Protein AF-A0A1M6JMC5-F1 (afdb_monomer)

Nearest PDB structures (foldseek):
  6qsp-assembly1_B  TM=8.529E-01  e=4.476E-09  Xenorhabdus doucetiae
  7f28-assembly1_A  TM=8.346E-01  e=5.934E-08  Acinetobacter baumannii NCGM 237
  7f28-assembly2_C  TM=8.330E-01  e=2.985E-07  Acinetobacter baumannii NCGM 237
  9f48-assembly1_A  TM=6.410E-01  e=5.765E-01  Mycobacterium tuberculosis H37Rv
  4qyr-assembly1_A-2  TM=6.686E-01  e=1.174E+00  Streptomyces platensis subsp. rosaceus

Foldseek 3Di:
DEEEQCALQVLVVVQVVCVVVVHDDDPVSVCRSDNCNVVVVVCVVVVNPDDDDYDHDHLCGVVVLVVVQVVVCVVDPQDKGKYKYWYDFHDCVVPDDFLTDNTDMDIDIHGDPPDQWDKDKDKFFLPDDDDDDDDPDDDDDDDDDDDDDDDDDDDDDDDDDDDPPPPDPDPDADEHRGPVVQAVCCVVPQDWHWYDDPRMIMIIGIGGDDD

Sequence (211 aa):
MFASRHGELRRTTDILRAISAGEPVSPTAFSLSVLNAMTGVFGIARGDRSAASAISAGAETLGYALLEAYAQYATEPGAPVLLVYADEPADTAYGTIEDEVQGGAIAILLDDEAATGRLTCTRSAAGEAQAAPPIEAIEANEAGETNKAGATNKAGATNQAGETNKASPTPRAERFATQSQALLHCLETGATTAWQGAGVIWHWSWHDRAA

Radius of gyration: 27.01 Å; Cα contacts (8 Å, |Δi|>4): 272; chains: 1; bounding box: 55×29×97 Å

Solvent-accessible surface area (backbone atoms only — not comparable to full-atom values): 13159 Å² total; per-residue (Å²): 61,37,25,20,52,60,53,33,46,65,55,44,51,54,47,53,51,29,57,75,71,74,43,86,72,55,68,69,57,59,64,50,34,44,67,51,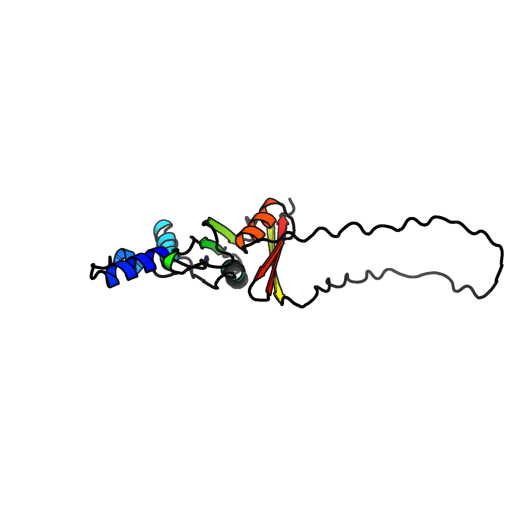32,62,55,54,54,50,23,63,77,69,74,49,81,72,87,72,55,57,46,62,55,51,81,49,16,67,64,53,44,52,51,50,40,48,51,55,31,72,74,38,81,94,50,67,34,50,38,38,38,42,45,62,60,77,60,70,90,77,52,90,65,83,58,64,56,90,50,55,74,51,76,48,73,48,48,84,86,81,47,71,45,47,81,46,76,49,80,45,59,67,81,66,79,83,75,73,80,80,78,79,80,81,88,75,83,89,86,84,84,91,78,82,82,88,83,91,79,91,78,92,79,90,78,83,85,81,77,79,80,73,73,73,77,75,78,76,78,73,82,40,75,33,54,67,56,24,49,50,49,11,70,76,68,52,43,74,32,42,30,70,57,98,63,28,33,42,36,36,39,47,40,74,52,83,130

Organism: NCBI:txid169427

Structure (mmCIF, N/CA/C/O backbone):
data_AF-A0A1M6JMC5-F1
#
_entry.id   AF-A0A1M6JMC5-F1
#
loop_
_atom_site.group_PDB
_atom_site.id
_atom_site.type_symbol
_atom_site.label_atom_id
_atom_site.label_alt_id
_atom_site.label_comp_id
_atom_site.label_asym_id
_atom_site.label_entity_id
_atom_site.label_seq_id
_atom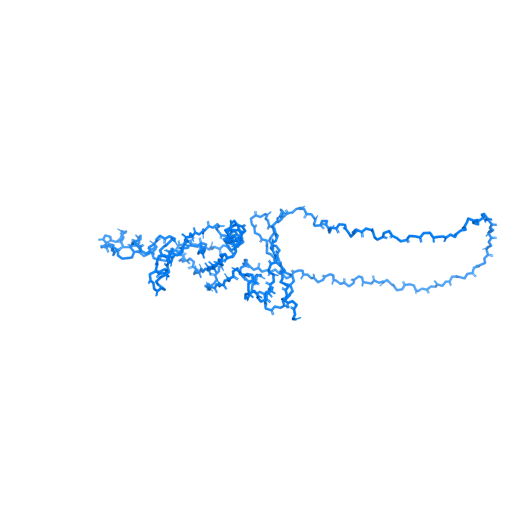_site.pdbx_PDB_ins_code
_atom_site.Cartn_x
_atom_site.Cartn_y
_atom_site.Cartn_z
_atom_site.occupancy
_atom_site.B_iso_or_equiv
_atom_site.auth_seq_id
_atom_site.auth_comp_id
_atom_site.auth_asym_id
_atom_site.auth_atom_id
_atom_site.pdbx_PDB_model_num
ATOM 1 N N . MET A 1 1 ? 9.461 -0.347 4.599 1.00 95.31 1 MET A N 1
ATOM 2 C CA . MET A 1 1 ? 8.350 0.419 3.996 1.00 95.31 1 MET A CA 1
ATOM 3 C C . MET A 1 1 ? 7.043 -0.343 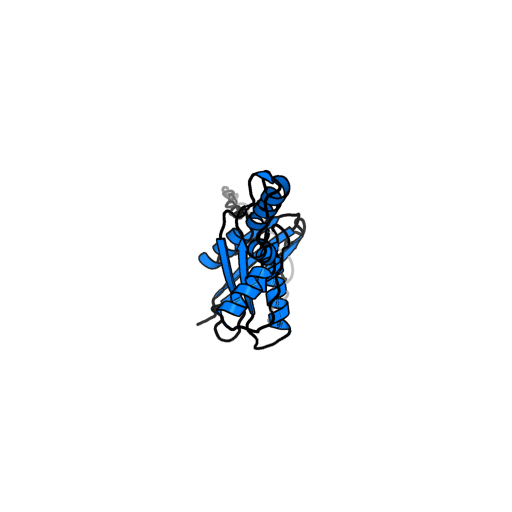4.079 1.00 95.31 1 MET A C 1
ATOM 5 O O . MET A 1 1 ? 6.978 -1.462 3.593 1.00 95.31 1 MET A O 1
ATOM 9 N N . PHE A 1 2 ? 6.004 0.250 4.663 1.00 97.69 2 PHE A N 1
ATOM 10 C CA . PHE A 1 2 ? 4.638 -0.280 4.590 1.00 97.69 2 PHE A CA 1
ATOM 11 C C . PHE A 1 2 ? 3.747 0.662 3.790 1.00 97.69 2 PHE A C 1
ATOM 13 O O . PHE A 1 2 ? 3.963 1.872 3.774 1.00 97.69 2 PHE A O 1
ATOM 20 N N . ALA A 1 3 ? 2.744 0.120 3.121 1.00 98.00 3 ALA A N 1
ATOM 21 C CA . ALA A 1 3 ? 1.840 0.909 2.313 1.00 98.00 3 ALA A CA 1
ATOM 22 C C . ALA A 1 3 ? 0.446 0.296 2.300 1.00 98.00 3 ALA A C 1
ATOM 24 O O . ALA A 1 3 ? 0.293 -0.921 2.226 1.00 98.00 3 ALA A O 1
ATOM 25 N N . SER A 1 4 ? -0.564 1.149 2.380 1.00 96.81 4 SER A N 1
ATOM 26 C CA . SER A 1 4 ? -1.965 0.744 2.340 1.00 96.81 4 SER A CA 1
ATOM 27 C C . SER A 1 4 ? -2.805 1.943 1.927 1.00 96.81 4 SER A C 1
ATOM 29 O O . SER A 1 4 ? -2.611 3.038 2.457 1.00 96.81 4 SER A O 1
ATOM 31 N N . ARG A 1 5 ? -3.712 1.765 0.965 1.00 94.50 5 ARG A N 1
ATOM 32 C CA . ARG A 1 5 ? -4.662 2.798 0.542 1.00 94.50 5 ARG A CA 1
ATOM 33 C C . ARG A 1 5 ? -5.534 3.195 1.720 1.00 94.50 5 ARG A C 1
ATOM 35 O O . ARG A 1 5 ? -5.652 4.385 2.004 1.00 94.50 5 ARG A O 1
ATOM 42 N N . HIS A 1 6 ? -6.102 2.212 2.410 1.00 94.38 6 HIS A N 1
ATOM 43 C CA . HIS A 1 6 ? -7.093 2.448 3.460 1.00 94.38 6 HIS A CA 1
ATOM 44 C C . HIS A 1 6 ? -6.515 2.349 4.875 1.00 94.38 6 HIS A C 1
ATOM 46 O O . HIS A 1 6 ? -7.124 2.834 5.828 1.00 94.38 6 HIS A O 1
ATOM 52 N N . GLY A 1 7 ? -5.326 1.769 5.036 1.00 93.25 7 GLY A N 1
ATOM 53 C CA . GLY A 1 7 ? -4.735 1.500 6.342 1.00 93.25 7 GLY A CA 1
ATOM 54 C C . GLY A 1 7 ?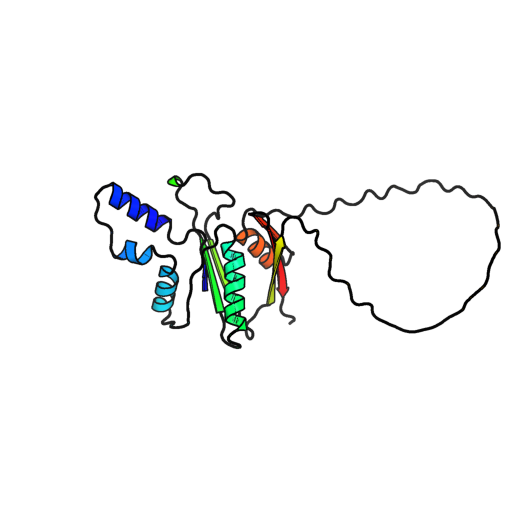 -5.640 0.602 7.184 1.00 93.25 7 GLY A C 1
ATOM 55 O O . GLY A 1 7 ? -6.256 -0.340 6.696 1.00 93.25 7 GLY A O 1
ATOM 56 N N . GLU A 1 8 ? -5.781 0.934 8.464 1.00 93.56 8 GLU A N 1
ATOM 57 C CA . GLU A 1 8 ? -6.628 0.199 9.412 1.00 93.56 8 GLU A CA 1
ATOM 58 C C . GLU A 1 8 ? -8.070 0.743 9.411 1.00 93.56 8 GLU A C 1
ATOM 60 O O . GLU A 1 8 ? -8.667 1.010 10.462 1.00 93.56 8 GLU A O 1
ATOM 65 N N . LEU A 1 9 ? -8.642 0.944 8.216 1.00 93.62 9 LEU A N 1
ATOM 66 C CA . LEU A 1 9 ? -9.965 1.553 8.044 1.00 93.62 9 LEU A CA 1
ATOM 67 C C . LEU A 1 9 ? -11.058 0.739 8.732 1.00 93.62 9 LEU A C 1
ATOM 69 O O . LEU A 1 9 ? -11.897 1.311 9.426 1.00 93.62 9 LEU A O 1
ATOM 73 N N . ARG A 1 10 ? -11.023 -0.593 8.617 1.00 91.62 10 ARG A N 1
ATOM 74 C CA . ARG A 1 10 ? -11.991 -1.479 9.281 1.00 91.62 10 ARG A CA 1
ATOM 75 C C . ARG A 1 10 ? -11.990 -1.268 10.795 1.00 91.62 10 ARG A C 1
ATOM 77 O O . ARG A 1 10 ? -13.029 -1.007 11.393 1.00 91.62 10 ARG A O 1
ATOM 84 N N . ARG A 1 11 ? -10.803 -1.265 11.404 1.00 94.00 11 ARG A N 1
ATOM 85 C CA . ARG A 1 11 ? -10.631 -1.024 12.841 1.00 94.00 11 ARG A CA 1
ATOM 86 C C . ARG A 1 11 ? -11.082 0.377 13.248 1.00 94.00 11 ARG A C 1
ATOM 88 O O . ARG A 1 11 ? -11.739 0.535 14.271 1.00 94.00 11 ARG A O 1
ATOM 95 N N . THR A 1 12 ? -10.760 1.384 12.441 1.00 94.81 12 THR A N 1
ATOM 96 C CA . THR A 1 12 ? -11.207 2.767 12.661 1.00 94.81 12 THR A CA 1
ATOM 97 C C . THR A 1 12 ? -12.733 2.870 12.600 1.00 94.81 12 THR A C 1
ATOM 99 O O . THR A 1 12 ? -13.340 3.532 13.437 1.00 94.81 12 THR A O 1
ATOM 102 N N . THR A 1 13 ? -13.368 2.153 11.672 1.00 94.88 13 THR A N 1
ATOM 103 C CA . THR A 1 13 ? -14.831 2.081 11.538 1.00 94.88 13 THR A CA 1
ATOM 104 C C . THR A 1 13 ? -15.470 1.477 12.784 1.00 94.88 13 THR A C 1
ATOM 106 O O . THR A 1 13 ? -16.425 2.040 13.319 1.00 94.88 13 THR A O 1
ATOM 109 N N . ASP A 1 14 ? -14.918 0.374 13.291 1.00 94.44 14 ASP A N 1
ATOM 110 C CA . ASP A 1 14 ? -15.406 -0.279 14.509 1.00 94.44 14 ASP A CA 1
ATOM 111 C C . ASP A 1 14 ? -15.274 0.638 15.736 1.00 94.44 14 ASP A C 1
ATOM 113 O O . ASP A 1 14 ? -16.193 0.728 16.550 1.00 94.44 14 ASP A O 1
ATOM 117 N N . ILE A 1 15 ? -14.173 1.394 15.836 1.00 96.44 15 ILE A N 1
ATOM 118 C CA . ILE A 1 15 ? -13.982 2.407 16.886 1.00 96.44 15 ILE A CA 1
ATOM 119 C C . ILE A 1 15 ? -15.055 3.498 16.795 1.00 96.44 15 ILE A C 1
ATOM 121 O O . ILE A 1 15 ? -15.655 3.854 17.809 1.00 96.44 15 ILE A O 1
ATOM 125 N N . LEU A 1 16 ? -15.325 4.022 15.596 1.00 95.94 16 LEU A N 1
ATOM 126 C CA . LEU A 1 16 ? -16.351 5.050 15.393 1.00 95.94 16 LEU A CA 1
ATOM 127 C C . LEU A 1 16 ? -17.754 4.534 15.743 1.00 95.94 16 LEU A C 1
ATOM 129 O O . LEU A 1 16 ? -18.539 5.267 16.348 1.00 95.94 16 LEU A O 1
ATOM 133 N N . ARG A 1 17 ? -18.059 3.268 15.426 1.00 95.38 17 ARG A N 1
ATOM 134 C CA . ARG A 1 17 ? -19.319 2.616 15.820 1.00 95.38 17 ARG A CA 1
ATOM 135 C C . ARG A 1 17 ? -19.449 2.511 17.339 1.00 95.38 17 ARG A C 1
ATOM 137 O O . ARG A 1 17 ? -20.486 2.910 17.865 1.00 95.38 17 ARG A O 1
ATOM 144 N N . ALA A 1 18 ? -18.402 2.065 18.035 1.00 96.38 18 ALA A N 1
ATOM 145 C CA . ALA A 1 18 ? -18.395 1.984 19.496 1.00 96.38 18 ALA A CA 1
ATOM 146 C C . ALA A 1 18 ? -18.634 3.362 20.141 1.00 96.38 18 ALA A C 1
ATOM 148 O O . ALA A 1 18 ? -19.505 3.506 20.997 1.00 96.38 18 ALA A O 1
ATOM 149 N N . ILE A 1 19 ? -17.943 4.406 19.660 1.00 97.31 19 ILE A N 1
ATOM 150 C CA . ILE A 1 19 ? -18.143 5.786 20.137 1.00 97.31 19 ILE A CA 1
ATOM 151 C C . ILE A 1 19 ? -19.595 6.230 19.924 1.00 97.31 19 ILE A C 1
ATOM 153 O O . ILE A 1 19 ? -20.214 6.768 20.841 1.00 97.31 19 ILE A O 1
ATOM 157 N N . SER A 1 20 ? -20.157 5.985 18.737 1.00 97.50 20 SER A N 1
ATOM 158 C CA . SER A 1 20 ? -21.544 6.350 18.428 1.00 97.50 20 SER A CA 1
ATOM 159 C C . SER A 1 20 ? -22.568 5.606 19.291 1.00 97.50 20 SER A C 1
ATOM 161 O O . SER A 1 20 ? -23.650 6.141 19.527 1.00 97.50 20 SER A O 1
ATOM 163 N N . ALA A 1 21 ? -22.254 4.390 19.741 1.00 97.56 21 ALA A N 1
ATOM 164 C CA . ALA A 1 21 ? -23.102 3.586 20.618 1.00 97.56 21 ALA A CA 1
ATOM 165 C C . ALA A 1 21 ? -22.911 3.904 22.116 1.00 97.56 21 ALA A C 1
ATOM 167 O O . ALA A 1 21 ? -23.630 3.361 22.953 1.00 97.56 21 ALA A O 1
ATOM 168 N N . GLY A 1 22 ? -21.965 4.783 22.473 1.00 97.50 22 GLY A N 1
ATOM 169 C CA . GLY A 1 22 ? -21.597 5.045 23.868 1.00 97.50 22 GLY A CA 1
ATOM 170 C C . GLY A 1 22 ? -20.840 3.886 24.526 1.00 97.50 22 GLY A C 1
ATOM 171 O O . GLY A 1 22 ? -20.813 3.781 25.752 1.00 97.50 22 GLY A O 1
ATOM 172 N N . GLU A 1 23 ? -20.239 3.007 23.725 1.00 98.06 23 GLU A N 1
ATOM 173 C CA . GLU A 1 23 ? -19.467 1.856 24.180 1.00 98.06 23 GLU A CA 1
ATOM 174 C C . GLU A 1 23 ? -18.000 2.236 24.447 1.00 98.06 23 GLU A C 1
ATOM 176 O O . GLU A 1 23 ? -17.444 3.131 23.800 1.00 98.06 23 GLU A O 1
ATOM 181 N N . PRO A 1 24 ? -17.326 1.559 25.396 1.00 96.38 24 PRO A N 1
ATOM 182 C CA . PRO A 1 24 ? -15.914 1.798 25.648 1.00 96.38 24 PRO A CA 1
ATOM 183 C C . PRO A 1 24 ? -15.057 1.383 24.445 1.00 96.38 24 PRO A C 1
ATOM 185 O O . PRO A 1 24 ? -15.137 0.258 23.954 1.00 96.38 24 PRO A O 1
ATOM 188 N N . VAL A 1 25 ? -14.162 2.274 24.017 1.00 96.50 25 VAL A N 1
ATOM 189 C CA . VAL A 1 25 ? -13.167 1.975 22.981 1.00 96.50 25 VAL A CA 1
ATOM 190 C C . VAL A 1 25 ? -12.003 1.198 23.590 1.00 96.50 25 VAL A C 1
ATOM 192 O O . VAL A 1 25 ? -11.409 1.622 24.582 1.00 96.50 25 VAL A O 1
ATOM 195 N N . SER A 1 26 ? -11.635 0.074 22.973 1.00 95.31 26 SER A N 1
ATOM 196 C CA . SER A 1 26 ? -10.451 -0.692 23.375 1.00 95.31 26 SER A CA 1
ATOM 197 C C . SER A 1 26 ? -9.167 0.120 23.136 1.00 95.31 26 SER A C 1
ATOM 199 O O . SER A 1 26 ? -8.906 0.499 21.989 1.00 95.31 26 SER A O 1
ATOM 201 N N . PRO A 1 27 ? -8.311 0.328 24.159 1.00 95.31 27 PRO A N 1
ATOM 202 C CA . PRO A 1 27 ? -7.020 0.992 23.983 1.00 95.31 27 PRO A CA 1
ATOM 203 C C . PRO A 1 27 ? -6.140 0.297 22.942 1.00 95.31 27 PRO A C 1
ATOM 205 O O . PRO A 1 27 ? -5.510 0.959 22.127 1.00 95.31 27 PRO A O 1
ATOM 208 N N . THR A 1 28 ? -6.148 -1.040 22.910 1.00 94.25 28 THR A N 1
ATOM 209 C CA . THR A 1 28 ? -5.407 -1.820 21.910 1.00 94.25 28 THR A CA 1
ATOM 210 C C . THR A 1 28 ? -5.948 -1.591 20.504 1.00 94.25 28 THR A C 1
ATOM 212 O O . THR A 1 28 ? -5.163 -1.430 19.575 1.00 94.25 28 THR A O 1
ATOM 215 N N . ALA A 1 29 ? -7.274 -1.551 20.330 1.00 93.31 29 ALA A N 1
ATOM 216 C CA . ALA A 1 29 ? -7.858 -1.265 19.022 1.00 93.31 29 ALA A CA 1
ATOM 217 C C . ALA A 1 29 ? -7.485 0.147 18.554 1.00 93.31 29 ALA A C 1
ATOM 219 O O . ALA A 1 29 ? -7.081 0.320 17.411 1.00 93.31 29 ALA A O 1
ATOM 220 N N . PHE A 1 30 ? -7.542 1.134 19.444 1.00 95.00 30 PHE A N 1
ATOM 221 C CA . PHE A 1 30 ? -7.136 2.498 19.125 1.00 95.00 30 PHE A CA 1
ATOM 222 C C . PHE A 1 30 ? -5.643 2.602 18.771 1.00 95.00 30 PHE A C 1
ATOM 224 O O . PHE A 1 30 ? -5.286 3.189 17.757 1.00 95.00 30 PHE A O 1
ATOM 231 N N . SER A 1 31 ? -4.750 1.977 19.545 1.00 94.81 31 SER A N 1
ATOM 232 C CA . SER A 1 31 ? -3.312 1.978 19.234 1.00 94.81 31 SER A CA 1
ATOM 233 C C . SER A 1 31 ? -2.978 1.284 17.912 1.00 94.81 31 SER A C 1
ATOM 235 O O . SER A 1 31 ? -1.983 1.630 17.283 1.00 94.81 31 SER A O 1
ATOM 237 N N . LEU A 1 32 ? -3.796 0.320 17.485 1.00 94.88 32 LEU A N 1
ATOM 238 C CA . LEU A 1 32 ? -3.629 -0.385 16.216 1.00 94.88 32 LEU A CA 1
ATOM 239 C C . LEU A 1 32 ? -4.383 0.266 15.049 1.00 94.88 32 LEU A C 1
ATOM 241 O O . LEU A 1 32 ? -4.352 -0.297 13.968 1.00 94.88 32 LEU A O 1
ATOM 245 N N . SER A 1 33 ? -5.077 1.398 15.222 1.00 95.06 33 SER A N 1
ATOM 246 C CA . SER A 1 33 ? -5.853 2.020 14.133 1.00 95.06 33 SER A CA 1
ATOM 247 C C . SER A 1 33 ? -5.065 3.039 13.307 1.00 95.06 33 SER A C 1
ATOM 249 O O . SER A 1 33 ? -5.587 3.599 12.346 1.00 95.06 33 SER A O 1
ATOM 251 N N . VAL A 1 34 ? -3.819 3.324 13.685 1.00 93.94 34 VAL A N 1
ATOM 252 C CA . VAL A 1 34 ? -2.932 4.230 12.947 1.00 93.94 34 VAL A CA 1
ATOM 253 C C . VAL A 1 34 ? -2.243 3.496 11.796 1.00 93.94 34 VAL A C 1
ATOM 255 O O . VAL A 1 34 ? -1.874 2.332 11.925 1.00 93.94 34 VAL A O 1
ATOM 258 N N . LEU A 1 35 ? -2.008 4.186 10.677 1.00 92.75 35 LEU A N 1
ATOM 259 C CA . LEU A 1 35 ? -1.417 3.597 9.464 1.00 92.75 35 LEU A CA 1
ATOM 260 C C . LEU A 1 35 ? -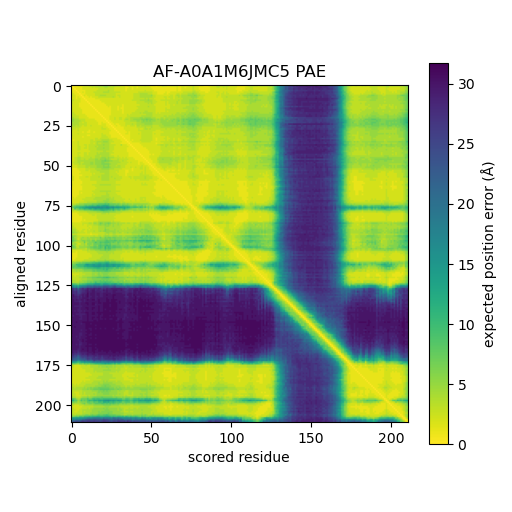0.059 2.914 9.715 1.00 92.75 35 LEU A C 1
ATOM 262 O O . LEU A 1 35 ? 0.269 1.910 9.090 1.00 92.75 35 LEU A O 1
ATOM 266 N N . ASN A 1 36 ? 0.737 3.442 10.645 1.00 93.31 36 ASN A N 1
ATOM 267 C CA . ASN A 1 36 ? 2.047 2.895 10.987 1.00 93.31 36 ASN A CA 1
ATOM 268 C C . ASN A 1 36 ? 2.001 1.771 12.038 1.00 93.31 36 ASN A C 1
ATOM 270 O O . ASN A 1 36 ? 3.055 1.264 12.413 1.00 93.31 36 ASN A O 1
ATOM 274 N N . ALA A 1 37 ? 0.826 1.351 12.517 1.00 93.31 37 ALA A N 1
ATOM 275 C CA . ALA A 1 37 ? 0.728 0.294 13.523 1.00 93.31 37 ALA A CA 1
ATOM 276 C C . ALA A 1 37 ? 1.398 -1.004 13.046 1.00 93.31 37 ALA A C 1
ATOM 278 O O . ALA A 1 37 ? 2.175 -1.613 13.784 1.00 93.31 37 ALA A O 1
ATOM 279 N N . MET A 1 38 ? 1.170 -1.384 11.785 1.00 91.56 38 MET A N 1
ATOM 280 C CA . MET A 1 38 ? 1.724 -2.613 11.215 1.00 91.56 38 MET A CA 1
ATOM 281 C C . MET A 1 38 ? 3.246 -2.586 11.073 1.00 91.56 38 MET A C 1
ATOM 283 O O . MET A 1 38 ? 3.873 -3.637 11.203 1.00 91.56 38 MET A O 1
ATOM 287 N N . THR A 1 39 ? 3.862 -1.410 10.908 1.00 93.50 39 THR A N 1
ATOM 288 C CA . THR A 1 39 ? 5.330 -1.308 10.892 1.00 93.50 39 THR A CA 1
ATOM 289 C C . THR A 1 39 ? 5.908 -1.645 12.263 1.00 93.50 39 THR A C 1
ATOM 291 O O . THR A 1 39 ? 6.858 -2.421 12.367 1.00 93.50 39 THR A O 1
ATOM 294 N N . GLY A 1 40 ? 5.281 -1.132 13.326 1.00 93.31 40 GLY A N 1
ATOM 295 C CA . GLY A 1 40 ? 5.665 -1.408 14.707 1.00 93.31 40 GLY A CA 1
ATOM 296 C C . GLY A 1 40 ? 5.432 -2.866 15.099 1.00 93.31 40 GLY A C 1
ATOM 297 O O . GLY A 1 40 ? 6.325 -3.496 15.663 1.00 93.31 40 GLY A O 1
ATOM 298 N N . VAL A 1 41 ? 4.263 -3.424 14.765 1.00 93.75 41 VAL A N 1
ATOM 299 C CA . VAL A 1 41 ? 3.934 -4.835 15.040 1.00 93.75 41 VAL A CA 1
ATOM 300 C C . VAL A 1 41 ? 4.916 -5.769 14.333 1.00 93.75 41 VAL A C 1
ATOM 302 O O . VAL A 1 41 ? 5.447 -6.680 14.968 1.00 93.75 41 VAL A O 1
ATOM 305 N N . PHE A 1 42 ? 5.203 -5.522 13.052 1.00 94.62 42 PHE A N 1
ATOM 306 C CA . PHE A 1 42 ? 6.173 -6.308 12.294 1.00 94.62 42 PHE A CA 1
ATOM 307 C C . PHE A 1 42 ? 7.577 -6.224 12.905 1.00 94.62 42 PHE A C 1
ATOM 309 O O . PHE A 1 42 ? 8.206 -7.258 13.138 1.00 94.62 42 PHE A O 1
ATOM 316 N N . GLY A 1 43 ? 8.038 -5.011 13.232 1.00 95.50 43 GLY A N 1
ATOM 317 C CA . GLY A 1 43 ? 9.340 -4.791 13.860 1.00 95.50 43 GLY A CA 1
ATOM 318 C C . GLY A 1 43 ? 9.480 -5.528 15.193 1.00 95.50 43 GLY A C 1
ATOM 319 O O . GLY A 1 43 ? 10.444 -6.261 15.402 1.00 95.50 43 GLY A O 1
ATOM 320 N N . ILE A 1 44 ? 8.476 -5.434 16.072 1.00 96.56 44 ILE A N 1
ATOM 321 C CA . ILE A 1 44 ? 8.462 -6.156 17.355 1.00 96.56 44 ILE A CA 1
ATOM 322 C C . ILE A 1 44 ? 8.505 -7.671 17.132 1.00 96.56 44 ILE A C 1
ATOM 324 O O . ILE A 1 44 ? 9.317 -8.353 17.755 1.00 96.56 44 ILE A O 1
ATOM 328 N N . ALA A 1 45 ? 7.664 -8.197 16.237 1.00 97.12 45 ALA A N 1
ATOM 329 C CA . ALA A 1 45 ? 7.575 -9.633 15.978 1.00 97.12 45 ALA A CA 1
ATOM 330 C C . ALA A 1 45 ? 8.879 -10.219 15.410 1.00 97.12 45 ALA A C 1
ATOM 332 O O . ALA A 1 45 ? 9.215 -11.369 15.691 1.00 97.12 45 ALA A O 1
ATOM 333 N N . ARG A 1 46 ? 9.622 -9.436 14.619 1.00 96.00 46 ARG A N 1
ATOM 334 C CA . ARG A 1 46 ? 10.900 -9.842 14.016 1.00 96.00 46 ARG A CA 1
ATOM 335 C C . ARG A 1 46 ? 12.125 -9.482 14.857 1.00 96.00 46 ARG A C 1
ATOM 337 O O . ARG A 1 46 ? 13.219 -9.921 14.516 1.00 96.00 46 ARG A O 1
ATOM 344 N N . GLY A 1 47 ? 11.961 -8.706 15.929 1.00 96.56 47 GLY A N 1
ATOM 345 C CA . GLY A 1 47 ? 13.086 -8.077 16.625 1.00 96.56 47 GLY A CA 1
ATOM 346 C C . GLY A 1 47 ? 13.844 -7.075 15.745 1.00 96.56 47 GLY A C 1
ATOM 347 O O . GLY A 1 47 ? 15.015 -6.804 15.996 1.00 96.56 47 GLY A O 1
ATOM 348 N N . ASP A 1 48 ? 13.187 -6.551 14.711 1.00 94.81 48 ASP A N 1
ATOM 349 C CA . ASP A 1 48 ? 13.760 -5.655 13.715 1.00 94.81 48 ASP A CA 1
ATOM 350 C C . ASP A 1 48 ? 13.636 -4.196 14.178 1.00 94.81 48 ASP A C 1
ATOM 352 O O . ASP A 1 48 ? 12.577 -3.736 14.617 1.00 94.81 48 ASP A O 1
ATOM 356 N N . ARG A 1 49 ? 14.760 -3.481 14.122 1.00 94.31 49 ARG A N 1
ATOM 357 C CA . ARG A 1 49 ? 14.905 -2.082 14.546 1.00 94.31 49 ARG A CA 1
ATOM 358 C C . ARG A 1 49 ? 15.257 -1.147 13.390 1.00 94.31 49 ARG A C 1
ATOM 360 O O . ARG A 1 49 ? 15.560 0.017 13.645 1.00 94.31 49 ARG A O 1
ATOM 367 N N . SER A 1 50 ? 15.234 -1.648 12.159 1.00 92.81 50 SER A N 1
ATOM 368 C CA . SER A 1 50 ? 15.494 -0.861 10.957 1.00 92.81 50 SER A CA 1
ATOM 369 C C . SER A 1 50 ? 14.498 0.290 10.830 1.00 92.81 50 SER A C 1
ATOM 371 O O . SER A 1 50 ? 13.383 0.240 11.363 1.00 92.81 50 SER A O 1
ATOM 373 N N . ALA A 1 51 ? 14.902 1.345 10.123 1.00 92.44 51 ALA A N 1
ATOM 374 C CA . ALA A 1 51 ? 14.017 2.463 9.843 1.00 92.44 51 ALA A CA 1
ATOM 375 C C . ALA A 1 51 ? 12.755 1.972 9.115 1.00 92.44 51 ALA A C 1
ATOM 377 O O . ALA A 1 51 ? 12.816 1.180 8.175 1.00 92.44 51 ALA A O 1
ATOM 378 N N . ALA A 1 52 ? 11.593 2.441 9.565 1.00 94.12 52 ALA A N 1
ATOM 379 C CA . ALA A 1 52 ? 10.317 2.061 8.986 1.00 94.12 52 ALA A CA 1
ATOM 380 C C . ALA A 1 52 ? 9.397 3.274 8.870 1.00 94.12 52 ALA A C 1
ATOM 382 O O . ALA A 1 52 ? 9.196 4.014 9.832 1.00 94.12 52 ALA A O 1
ATOM 383 N N . SER A 1 53 ? 8.782 3.435 7.703 1.00 95.00 53 SER A N 1
ATOM 384 C CA . SER A 1 53 ? 7.700 4.388 7.472 1.00 95.00 53 SER A CA 1
ATOM 385 C C . SER A 1 53 ? 6.516 3.701 6.789 1.00 95.00 53 SER A C 1
ATOM 387 O O . SER A 1 53 ? 6.615 2.554 6.329 1.00 95.00 53 SER A O 1
ATOM 389 N N . ALA A 1 54 ? 5.373 4.389 6.799 1.00 96.94 54 ALA A N 1
ATOM 390 C CA . ALA A 1 54 ? 4.128 3.933 6.205 1.00 96.94 54 ALA A CA 1
ATOM 391 C C . ALA A 1 54 ? 3.524 5.024 5.310 1.00 96.94 54 ALA A C 1
ATOM 393 O O . ALA A 1 54 ? 3.524 6.191 5.705 1.00 96.94 54 ALA A O 1
ATOM 394 N N . ILE A 1 55 ? 3.009 4.654 4.134 1.00 97.56 55 ILE A N 1
ATOM 395 C CA . ILE A 1 55 ? 2.427 5.587 3.154 1.00 97.56 55 ILE A CA 1
ATOM 396 C C . ILE A 1 55 ? 1.012 5.163 2.745 1.00 97.56 55 ILE A C 1
AT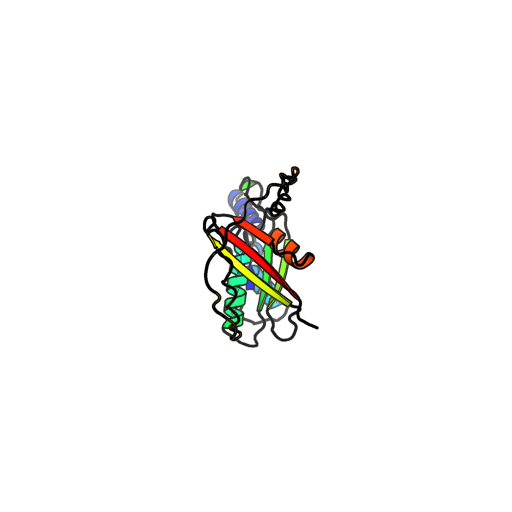OM 398 O O . ILE A 1 55 ? 0.715 3.981 2.586 1.00 97.56 55 ILE A O 1
ATOM 402 N N . SER A 1 56 ? 0.160 6.165 2.531 1.00 96.81 56 SER A N 1
ATOM 403 C CA . SER A 1 56 ? -1.107 6.059 1.809 1.00 96.81 56 SER A CA 1
ATOM 404 C C . SER A 1 56 ? -1.192 7.212 0.808 1.00 96.81 56 SER A C 1
ATOM 406 O O . SER A 1 56 ? -0.890 8.356 1.152 1.00 96.81 56 SER A O 1
ATOM 408 N N . ALA A 1 57 ? -1.574 6.911 -0.431 1.00 95.88 57 ALA A N 1
ATOM 409 C CA . ALA A 1 57 ? -1.750 7.870 -1.523 1.00 95.88 57 ALA A CA 1
ATOM 410 C C . ALA A 1 57 ? -2.960 7.498 -2.407 1.00 95.88 57 ALA A C 1
ATOM 412 O O . ALA A 1 57 ? -2.926 7.611 -3.632 1.00 95.88 57 ALA A O 1
ATOM 413 N N . GLY A 1 58 ? -4.038 6.994 -1.797 1.00 94.06 58 GLY A N 1
ATOM 414 C CA . GLY A 1 58 ? -5.236 6.579 -2.531 1.00 94.06 58 GLY A CA 1
ATOM 415 C C . GLY A 1 58 ? -4.974 5.386 -3.460 1.00 94.06 58 GLY A C 1
ATOM 416 O O . GLY A 1 58 ? -4.220 4.475 -3.117 1.00 94.06 58 GLY A O 1
ATOM 417 N N . ALA A 1 59 ? -5.581 5.380 -4.649 1.00 93.56 59 ALA A N 1
ATOM 418 C CA . ALA A 1 59 ? -5.377 4.313 -5.636 1.00 93.56 59 ALA A CA 1
ATOM 419 C C . ALA A 1 59 ? -3.924 4.227 -6.157 1.00 93.56 59 ALA A C 1
ATOM 421 O O . ALA A 1 59 ? -3.511 3.187 -6.664 1.00 93.56 59 ALA A O 1
ATOM 422 N N . GLU A 1 60 ? -3.128 5.290 -5.984 1.00 95.19 60 GLU A N 1
ATOM 423 C CA . GLU A 1 60 ? -1.721 5.353 -6.403 1.00 95.19 60 GLU A CA 1
ATOM 424 C C . GLU A 1 60 ? -0.731 4.897 -5.318 1.00 95.19 60 GLU A C 1
ATOM 426 O O . GLU A 1 60 ? 0.484 5.005 -5.496 1.00 95.19 60 GLU A O 1
ATOM 431 N N . THR A 1 61 ? -1.232 4.396 -4.182 1.00 96.56 61 THR A N 1
ATOM 432 C CA . THR A 1 61 ? -0.411 4.033 -3.016 1.00 96.56 61 THR A CA 1
ATOM 433 C C . THR A 1 61 ? 0.748 3.105 -3.370 1.00 96.56 61 THR A C 1
ATOM 435 O O . THR A 1 61 ? 1.863 3.336 -2.913 1.00 96.56 61 THR A O 1
ATOM 438 N N . LEU A 1 62 ? 0.516 2.083 -4.197 1.00 96.31 62 LEU A N 1
ATOM 439 C CA . LEU A 1 62 ? 1.550 1.114 -4.562 1.00 96.31 62 LEU A CA 1
ATOM 440 C C . LEU A 1 62 ? 2.702 1.762 -5.349 1.00 96.31 62 LEU A C 1
ATOM 442 O O . LEU A 1 62 ? 3.866 1.562 -5.007 1.00 96.31 62 LEU A O 1
ATOM 446 N N . GLY A 1 63 ? 2.392 2.569 -6.364 1.00 96.44 63 GLY A N 1
ATOM 447 C CA . GLY A 1 63 ? 3.379 3.277 -7.180 1.00 96.44 63 GLY A CA 1
ATOM 448 C C . GLY A 1 63 ? 4.206 4.270 -6.366 1.00 96.44 63 GLY A C 1
ATOM 449 O O . GLY A 1 63 ? 5.433 4.279 -6.464 1.00 96.44 63 GLY A O 1
ATOM 450 N N . TYR A 1 64 ? 3.561 5.055 -5.498 1.00 97.56 64 TYR A N 1
ATOM 451 C CA . TYR A 1 64 ? 4.277 5.974 -4.606 1.00 97.56 64 TYR A CA 1
ATOM 452 C C . TYR A 1 64 ? 5.087 5.252 -3.525 1.00 97.56 64 TYR A C 1
ATOM 454 O O . TYR A 1 64 ? 6.166 5.717 -3.165 1.00 97.56 64 TYR A O 1
ATOM 462 N N . ALA A 1 65 ? 4.627 4.099 -3.041 1.00 97.81 65 ALA A N 1
ATOM 463 C CA . ALA A 1 65 ? 5.387 3.300 -2.088 1.00 97.81 65 ALA A CA 1
ATOM 464 C C . ALA A 1 65 ? 6.627 2.649 -2.720 1.00 97.81 65 ALA A C 1
ATOM 466 O O . ALA A 1 65 ? 7.665 2.573 -2.067 1.00 97.81 65 ALA A O 1
ATOM 467 N N . LEU A 1 66 ? 6.547 2.230 -3.989 1.00 97.25 66 LEU A N 1
ATOM 468 C CA . LEU A 1 66 ? 7.708 1.792 -4.771 1.00 97.25 66 LEU A CA 1
ATOM 469 C C . LEU A 1 66 ? 8.712 2.930 -4.973 1.00 97.25 66 LEU A C 1
ATOM 471 O O . LEU A 1 66 ? 9.910 2.716 -4.809 1.00 97.25 66 LEU A O 1
ATOM 475 N N . LEU A 1 67 ? 8.228 4.136 -5.287 1.00 96.75 67 LEU A N 1
ATOM 476 C CA . LEU A 1 67 ? 9.080 5.317 -5.429 1.00 96.75 67 LEU A CA 1
ATOM 477 C C . LEU A 1 67 ? 9.808 5.652 -4.119 1.00 96.75 67 LEU A C 1
ATOM 479 O O . LEU A 1 67 ? 11.017 5.857 -4.139 1.00 96.75 67 LEU A O 1
ATOM 483 N N . GLU A 1 68 ? 9.096 5.670 -2.991 1.00 97.31 68 GLU A N 1
ATOM 484 C CA . GLU A 1 68 ? 9.694 5.914 -1.673 1.00 97.31 68 GLU A CA 1
ATOM 485 C C . GLU A 1 68 ? 10.690 4.813 -1.287 1.00 97.31 68 GLU A C 1
ATOM 487 O O . GLU A 1 68 ? 11.792 5.110 -0.831 1.00 97.31 68 GLU A O 1
ATOM 492 N N . ALA A 1 69 ? 10.340 3.539 -1.496 1.00 96.75 69 ALA A N 1
ATOM 493 C CA . ALA A 1 69 ? 11.241 2.424 -1.209 1.00 96.75 69 ALA A CA 1
ATOM 494 C C . ALA A 1 69 ? 12.530 2.517 -2.036 1.00 96.75 69 ALA A C 1
ATOM 496 O O . ALA A 1 69 ? 13.619 2.324 -1.499 1.00 96.75 69 ALA A O 1
ATOM 497 N N . TYR A 1 70 ? 12.415 2.865 -3.322 1.00 95.88 70 TYR A N 1
ATOM 498 C CA . TYR A 1 70 ? 13.571 3.090 -4.182 1.00 95.88 70 TYR A CA 1
ATOM 499 C C . TYR A 1 70 ? 14.386 4.313 -3.752 1.00 95.88 70 TYR A C 1
ATOM 501 O O . TYR A 1 70 ? 15.611 4.255 -3.770 1.00 95.88 70 TYR A O 1
ATOM 509 N N . ALA A 1 71 ? 13.739 5.404 -3.335 1.00 95.62 71 ALA A N 1
ATOM 510 C CA . ALA A 1 71 ? 14.439 6.579 -2.827 1.00 95.62 71 ALA A CA 1
ATOM 511 C C . ALA A 1 71 ? 15.272 6.234 -1.582 1.00 95.62 71 ALA A C 1
ATOM 513 O O . ALA A 1 71 ? 16.452 6.572 -1.541 1.00 95.62 71 ALA A O 1
ATOM 514 N N . GLN A 1 72 ? 14.703 5.494 -0.622 1.00 95.06 72 GLN A N 1
ATOM 515 C CA . GLN A 1 72 ? 15.436 5.010 0.556 1.00 95.06 72 GLN A CA 1
ATOM 516 C C . GLN A 1 72 ? 16.614 4.117 0.160 1.00 95.06 72 GLN A C 1
ATOM 518 O O . GLN A 1 72 ? 17.744 4.357 0.587 1.00 95.06 72 GLN A O 1
ATOM 523 N N . TYR A 1 73 ? 16.364 3.151 -0.724 1.00 94.88 73 TYR A N 1
ATOM 524 C CA . TYR A 1 73 ? 17.383 2.242 -1.239 1.00 94.88 73 TYR A CA 1
ATOM 525 C C . TYR A 1 73 ? 18.546 2.983 -1.920 1.00 94.88 73 TYR A C 1
ATOM 527 O O . TYR A 1 73 ? 19.713 2.712 -1.659 1.00 94.88 73 TYR A O 1
ATOM 535 N N . ALA A 1 74 ? 18.239 3.976 -2.759 1.00 94.12 74 ALA A N 1
ATOM 536 C CA . ALA A 1 74 ? 19.238 4.764 -3.475 1.00 94.12 74 ALA A CA 1
ATOM 537 C C . ALA A 1 74 ? 20.054 5.686 -2.552 1.00 94.12 74 ALA A C 1
ATOM 539 O O . ALA A 1 74 ? 21.190 6.031 -2.882 1.00 94.12 74 ALA A O 1
ATOM 540 N N . THR A 1 75 ? 19.491 6.105 -1.413 1.00 93.81 75 THR A N 1
ATOM 541 C CA . THR A 1 75 ? 20.196 6.959 -0.444 1.00 93.81 75 THR A CA 1
ATOM 542 C C . THR A 1 75 ? 21.155 6.202 0.470 1.00 93.81 75 THR A C 1
ATOM 544 O O . THR A 1 75 ? 22.097 6.813 0.972 1.00 93.81 75 THR A O 1
ATOM 547 N N . GLU A 1 76 ? 20.957 4.896 0.664 1.00 90.19 76 GLU A N 1
ATOM 548 C CA . GLU A 1 76 ? 21.796 4.065 1.533 1.00 90.19 76 GLU A CA 1
ATOM 549 C C . GLU A 1 76 ? 22.241 2.784 0.801 1.00 90.19 76 GLU A C 1
ATOM 551 O O . GLU A 1 76 ? 21.634 1.723 0.954 1.00 90.19 76 GLU A O 1
ATOM 556 N N . PRO A 1 77 ? 23.310 2.864 -0.019 1.00 83.50 77 PRO A N 1
ATOM 557 C CA . PRO A 1 77 ? 23.804 1.717 -0.775 1.00 83.50 77 PRO A CA 1
ATOM 558 C C . PRO A 1 77 ? 24.137 0.524 0.130 1.00 83.50 77 PRO A C 1
ATOM 560 O O . PRO A 1 77 ? 24.854 0.670 1.121 1.00 83.50 77 PRO A O 1
ATOM 563 N N . GLY A 1 78 ? 23.653 -0.664 -0.238 1.00 85.25 78 GLY A N 1
ATOM 564 C CA . GLY A 1 78 ? 23.866 -1.904 0.516 1.00 85.25 78 GLY A CA 1
ATOM 565 C C . GLY A 1 78 ? 22.890 -2.139 1.676 1.00 85.25 78 GLY A C 1
ATOM 566 O O . GLY A 1 78 ? 22.993 -3.170 2.337 1.00 85.25 78 GLY A O 1
ATOM 567 N N . ALA A 1 79 ? 21.940 -1.231 1.926 1.00 92.19 79 ALA A N 1
ATOM 568 C CA . ALA A 1 79 ? 20.842 -1.462 2.860 1.00 92.19 79 ALA A CA 1
ATOM 569 C C . ALA A 1 79 ? 19.582 -1.920 2.097 1.00 92.19 79 ALA A C 1
ATOM 571 O O . ALA A 1 79 ? 18.972 -1.117 1.384 1.00 92.19 79 ALA A O 1
ATOM 572 N N . PRO A 1 80 ? 19.154 -3.192 2.224 1.00 94.81 80 PRO A N 1
ATOM 573 C CA . PRO A 1 80 ? 17.962 -3.663 1.535 1.00 94.81 80 PRO A CA 1
ATOM 574 C C . PRO A 1 80 ? 16.697 -3.016 2.104 1.00 94.81 80 PRO A C 1
ATOM 576 O O . PRO A 1 80 ? 16.544 -2.860 3.319 1.00 94.81 80 PRO A O 1
ATOM 579 N N . VAL A 1 81 ? 15.741 -2.695 1.230 1.00 96.69 81 VAL A N 1
ATOM 580 C CA . VAL A 1 81 ? 14.464 -2.081 1.620 1.00 96.69 81 VAL A CA 1
ATOM 581 C C . VAL A 1 81 ? 13.318 -3.042 1.336 1.00 96.69 81 VAL A C 1
ATOM 583 O O . VAL A 1 81 ? 13.008 -3.353 0.189 1.00 96.69 81 VAL A O 1
ATOM 586 N N . LEU A 1 82 ? 12.640 -3.488 2.395 1.00 97.06 82 LEU A N 1
ATOM 587 C CA . LEU A 1 82 ? 11.402 -4.256 2.276 1.00 97.06 82 LEU A CA 1
ATOM 588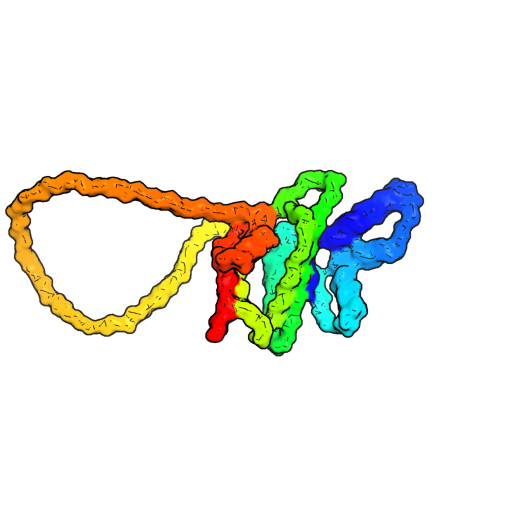 C C . LEU A 1 82 ? 10.211 -3.308 2.099 1.00 97.06 82 LEU A C 1
ATOM 590 O O . LEU A 1 82 ? 9.891 -2.535 3.006 1.00 97.06 82 LEU A O 1
ATOM 594 N N . LEU A 1 83 ? 9.523 -3.404 0.964 1.00 97.81 83 LEU A N 1
ATOM 595 C CA . LEU A 1 83 ? 8.200 -2.831 0.742 1.00 97.81 83 LEU A CA 1
ATOM 596 C C . LEU A 1 83 ? 7.127 -3.887 1.012 1.00 97.81 83 LEU A C 1
ATOM 598 O O . LEU A 1 83 ? 7.134 -4.946 0.394 1.00 97.81 83 LEU A O 1
ATOM 602 N N . VAL A 1 84 ? 6.171 -3.568 1.881 1.00 97.62 84 VAL A N 1
ATOM 603 C CA . VAL A 1 84 ? 4.942 -4.340 2.089 1.00 97.62 84 VAL A CA 1
ATOM 604 C C . VAL A 1 84 ? 3.754 -3.454 1.745 1.00 97.62 84 VAL A C 1
ATOM 606 O O . VAL A 1 84 ? 3.465 -2.497 2.459 1.00 97.62 84 VAL A O 1
ATOM 609 N N . TYR A 1 85 ? 3.062 -3.772 0.659 1.00 97.56 85 TYR A N 1
ATOM 610 C CA . TYR A 1 85 ? 1.775 -3.182 0.315 1.00 97.56 85 TYR A CA 1
ATOM 611 C C . TYR A 1 85 ? 0.663 -4.142 0.730 1.00 97.56 85 TYR A C 1
ATOM 613 O O . TYR A 1 85 ? 0.702 -5.307 0.345 1.00 97.56 85 TYR A O 1
ATOM 621 N N . ALA A 1 86 ? -0.314 -3.682 1.504 1.00 95.56 86 ALA A N 1
ATOM 622 C CA . ALA A 1 86 ? -1.466 -4.487 1.889 1.00 95.56 86 ALA A CA 1
ATOM 623 C C . ALA A 1 86 ? -2.723 -3.622 1.954 1.00 95.56 86 ALA A C 1
ATOM 625 O O . ALA A 1 86 ? -2.701 -2.520 2.498 1.00 95.56 86 ALA A O 1
ATOM 626 N N . ASP A 1 87 ? -3.823 -4.134 1.418 1.00 92.75 87 ASP A N 1
ATOM 627 C CA . ASP A 1 87 ? -5.124 -3.482 1.502 1.00 92.75 87 ASP A CA 1
ATOM 628 C C . ASP A 1 87 ? -6.229 -4.511 1.708 1.00 92.75 87 ASP A C 1
ATOM 630 O O . ASP A 1 87 ? -6.156 -5.647 1.235 1.00 92.75 87 ASP A O 1
ATOM 634 N N . GLU A 1 88 ? -7.274 -4.063 2.391 1.00 91.75 88 GLU A N 1
ATOM 635 C CA . GLU A 1 88 ? -8.568 -4.723 2.512 1.00 91.75 88 GLU A CA 1
ATOM 636 C C . GLU A 1 88 ? -9.635 -3.776 1.951 1.00 91.75 88 GLU A C 1
ATOM 638 O O . GLU A 1 88 ? -9.450 -2.555 2.019 1.00 91.75 88 GLU A O 1
ATOM 643 N N . PRO A 1 89 ? -10.746 -4.301 1.407 1.00 92.38 89 PRO A N 1
ATOM 644 C CA . PRO A 1 89 ? -11.820 -3.450 0.925 1.00 92.38 89 PRO A CA 1
ATOM 645 C C . PRO A 1 89 ? -12.397 -2.607 2.069 1.00 92.38 89 PRO A C 1
ATOM 647 O O . PRO A 1 89 ? -12.577 -3.090 3.193 1.00 92.38 89 PRO A O 1
ATOM 650 N N . ALA A 1 90 ? -12.721 -1.351 1.777 1.00 91.75 90 ALA A N 1
ATOM 651 C CA . ALA A 1 90 ? -13.399 -0.476 2.721 1.00 91.75 90 ALA A CA 1
ATOM 652 C C . ALA A 1 90 ? -14.783 -1.019 3.119 1.00 91.75 90 ALA A C 1
ATOM 654 O O . ALA A 1 90 ? -15.457 -1.712 2.352 1.00 91.75 90 ALA A O 1
ATOM 655 N N . ASP A 1 91 ? -15.241 -0.660 4.324 1.00 90.50 91 ASP A N 1
ATOM 656 C CA . ASP A 1 91 ? -16.602 -0.985 4.756 1.00 90.50 91 ASP A CA 1
ATOM 657 C C . ASP A 1 91 ? -17.625 -0.338 3.806 1.00 90.50 91 ASP A C 1
ATOM 659 O O . ASP A 1 91 ? -17.519 0.833 3.441 1.00 90.50 91 ASP A O 1
ATOM 663 N N . THR A 1 92 ? -18.659 -1.093 3.439 1.00 90.31 92 THR A N 1
ATOM 664 C CA . THR A 1 92 ? -19.743 -0.626 2.560 1.00 90.31 92 THR A CA 1
ATOM 665 C C . THR A 1 92 ? -20.441 0.652 3.045 1.00 90.31 92 THR A C 1
ATOM 667 O O . THR A 1 92 ? -21.041 1.361 2.238 1.00 90.31 92 THR A O 1
ATOM 670 N N . ALA A 1 93 ? -20.341 0.987 4.337 1.00 91.38 93 ALA A N 1
ATOM 671 C CA . ALA A 1 93 ? -20.819 2.245 4.904 1.00 91.38 93 ALA A CA 1
ATOM 672 C C . ALA A 1 93 ? -20.177 3.493 4.267 1.00 91.38 93 ALA A C 1
ATOM 674 O O . ALA A 1 93 ? -20.777 4.566 4.315 1.00 91.38 93 ALA A O 1
ATOM 675 N N . TYR A 1 94 ? -18.997 3.364 3.650 1.00 91.81 94 TYR A N 1
ATOM 676 C CA . TYR A 1 94 ? -18.318 4.447 2.927 1.00 91.81 94 TYR A CA 1
ATOM 677 C C . TYR A 1 94 ? -18.770 4.592 1.464 1.00 91.81 94 TYR A C 1
ATOM 679 O O . TYR A 1 94 ? -18.292 5.477 0.758 1.00 91.81 94 TYR A O 1
ATOM 687 N N . GLY A 1 95 ? -19.723 3.770 1.016 1.00 91.69 95 GLY A N 1
ATOM 688 C CA . GLY A 1 95 ? -20.235 3.784 -0.349 1.00 91.69 95 GLY A CA 1
ATOM 689 C C . GLY A 1 95 ? -19.366 2.995 -1.327 1.00 91.69 95 GLY A C 1
ATOM 690 O O . GLY A 1 95 ? -18.491 2.221 -0.947 1.00 91.69 95 GLY A O 1
ATOM 691 N N . THR A 1 96 ? -19.657 3.148 -2.619 1.00 89.56 96 THR A N 1
ATOM 692 C CA . THR A 1 96 ? -18.879 2.500 -3.681 1.00 89.56 96 THR A CA 1
ATOM 693 C C . THR A 1 96 ? -17.570 3.246 -3.891 1.00 89.56 96 THR A C 1
ATOM 695 O O . THR A 1 96 ? -17.579 4.450 -4.137 1.00 89.56 96 THR A O 1
ATOM 698 N N . ILE A 1 97 ? -16.461 2.515 -3.827 1.00 88.81 97 ILE A N 1
ATOM 699 C CA . ILE A 1 97 ? -15.133 3.040 -4.119 1.00 88.81 97 ILE A CA 1
ATOM 700 C C . ILE A 1 97 ? -14.702 2.535 -5.494 1.00 88.81 97 ILE A C 1
ATOM 702 O O . ILE A 1 97 ? -14.755 1.340 -5.783 1.00 88.81 97 ILE A O 1
ATOM 706 N N . GLU A 1 98 ? -14.299 3.465 -6.354 1.00 84.94 98 GLU A N 1
ATOM 707 C CA . GLU A 1 98 ? -13.726 3.143 -7.658 1.00 84.94 98 GLU A CA 1
ATOM 708 C C . GLU A 1 98 ? -12.353 2.477 -7.484 1.00 84.94 98 GLU A C 1
ATOM 710 O O . GLU A 1 98 ? -11.567 2.835 -6.591 1.00 84.94 98 GLU A O 1
ATOM 715 N N . ASP A 1 99 ? -12.076 1.502 -8.352 1.00 85.19 99 ASP A N 1
ATOM 716 C CA . ASP A 1 99 ? -10.804 0.777 -8.401 1.00 85.19 99 ASP A CA 1
ATOM 717 C C . ASP A 1 99 ? -10.430 0.128 -7.055 1.00 85.19 99 ASP A C 1
ATOM 719 O O . ASP A 1 99 ? -9.283 0.170 -6.602 1.00 85.19 99 ASP A O 1
ATOM 723 N N . GLU A 1 100 ? -11.429 -0.426 -6.363 1.00 89.62 100 GLU A N 1
ATOM 724 C CA . GLU A 1 100 ? -11.261 -1.002 -5.032 1.00 89.62 100 GLU A CA 1
ATOM 725 C C . GLU A 1 100 ? -10.522 -2.346 -5.070 1.00 89.62 100 GLU A C 1
ATOM 727 O O . GLU A 1 100 ? -10.893 -3.283 -5.790 1.00 89.62 100 GLU A O 1
ATOM 732 N N . VAL A 1 101 ? -9.484 -2.458 -4.241 1.00 86.38 101 VAL A N 1
ATOM 733 C CA . VAL A 1 101 ? -8.724 -3.698 -4.076 1.00 86.38 101 VAL A CA 1
ATOM 734 C C . VAL A 1 101 ? -9.571 -4.690 -3.281 1.00 86.38 101 VAL A C 1
ATOM 736 O O . VAL A 1 101 ? -10.012 -4.401 -2.175 1.00 86.38 101 VAL A O 1
ATOM 739 N N . GLN A 1 102 ? -9.767 -5.894 -3.823 1.00 85.94 102 GLN A N 1
ATOM 740 C CA . GLN A 1 102 ? -10.618 -6.937 -3.222 1.00 85.94 102 GLN A CA 1
ATOM 741 C C . GLN A 1 102 ? -9.985 -7.643 -2.005 1.00 85.94 102 GLN A C 1
ATOM 743 O O . GLN A 1 102 ? -10.482 -8.672 -1.554 1.00 85.94 102 GLN A O 1
ATOM 748 N N . GLY A 1 103 ? -8.891 -7.098 -1.476 1.00 89.25 103 GLY A N 1
ATOM 749 C CA . GLY A 1 103 ? -8.049 -7.718 -0.461 1.00 89.25 103 GLY A CA 1
ATOM 750 C C . GLY A 1 103 ? -6.769 -8.315 -1.046 1.00 89.25 103 GLY A C 1
ATOM 751 O O . GLY A 1 103 ? -6.785 -8.935 -2.110 1.00 89.25 103 GLY A O 1
ATOM 752 N N . GLY A 1 104 ? -5.652 -8.138 -0.345 1.00 92.00 104 GLY A N 1
ATOM 753 C CA . GLY A 1 104 ? -4.390 -8.788 -0.688 1.00 92.00 104 GLY A CA 1
ATOM 754 C C . GLY A 1 104 ? -3.169 -8.067 -0.138 1.00 92.00 104 GLY A C 1
ATOM 755 O O . GLY A 1 104 ? -3.257 -6.956 0.383 1.00 92.00 104 GLY A O 1
ATOM 756 N N . ALA A 1 105 ? -2.013 -8.711 -0.282 1.00 95.19 105 ALA A N 1
ATOM 757 C CA . ALA A 1 105 ? -0.730 -8.131 0.074 1.00 95.19 105 ALA A CA 1
ATOM 758 C C . ALA A 1 105 ? 0.348 -8.496 -0.951 1.00 95.19 105 ALA A C 1
ATOM 760 O O . ALA A 1 105 ? 0.341 -9.589 -1.515 1.00 95.19 105 ALA A O 1
ATOM 761 N N . ILE A 1 106 ? 1.280 -7.573 -1.166 1.00 96.31 106 ILE A N 1
ATOM 762 C CA . ILE A 1 106 ? 2.463 -7.721 -2.010 1.00 96.31 106 ILE A CA 1
ATOM 763 C C . ILE A 1 106 ? 3.670 -7.322 -1.163 1.00 96.31 106 ILE A C 1
ATOM 765 O O . ILE A 1 106 ? 3.680 -6.249 -0.560 1.00 96.31 106 ILE A O 1
ATOM 769 N N . ALA A 1 107 ? 4.694 -8.172 -1.135 1.00 97.00 107 ALA A N 1
ATOM 770 C CA . ALA A 1 107 ? 5.970 -7.870 -0.502 1.00 97.00 107 ALA A CA 1
ATOM 771 C C . ALA A 1 107 ? 7.089 -7.910 -1.548 1.00 97.00 107 ALA A C 1
ATOM 773 O O . ALA A 1 107 ? 7.216 -8.895 -2.273 1.00 97.00 107 ALA A O 1
ATOM 774 N N . ILE A 1 108 ? 7.885 -6.844 -1.626 1.00 96.62 108 ILE A N 1
ATOM 775 C CA . ILE A 1 108 ? 9.012 -6.710 -2.555 1.00 96.62 108 ILE A CA 1
ATOM 776 C C . ILE A 1 108 ? 10.233 -6.296 -1.744 1.00 96.62 108 ILE A C 1
ATOM 778 O O . ILE A 1 108 ? 10.189 -5.308 -1.013 1.00 96.62 108 ILE A O 1
ATOM 782 N N . LEU A 1 109 ? 11.318 -7.053 -1.874 1.00 96.44 109 LEU A N 1
ATOM 783 C CA . LEU A 1 109 ? 12.610 -6.702 -1.301 1.00 96.44 109 LEU A CA 1
ATOM 784 C C . LEU A 1 109 ? 13.464 -6.044 -2.387 1.00 96.44 109 LEU A C 1
ATOM 786 O O . LEU A 1 109 ? 13.724 -6.662 -3.418 1.00 96.44 109 LEU A O 1
ATOM 790 N N . LEU A 1 110 ? 13.868 -4.796 -2.163 1.00 95.56 110 LEU A N 1
ATOM 791 C CA . LEU A 1 110 ? 14.860 -4.108 -2.983 1.00 95.56 110 LEU A CA 1
ATOM 792 C C . LEU A 1 110 ? 16.234 -4.444 -2.409 1.00 95.56 110 LEU A C 1
ATOM 794 O O . LEU A 1 110 ? 16.497 -4.127 -1.249 1.00 95.56 110 LEU A O 1
ATOM 798 N N . ASP A 1 111 ? 17.060 -5.118 -3.201 1.00 93.94 111 ASP A N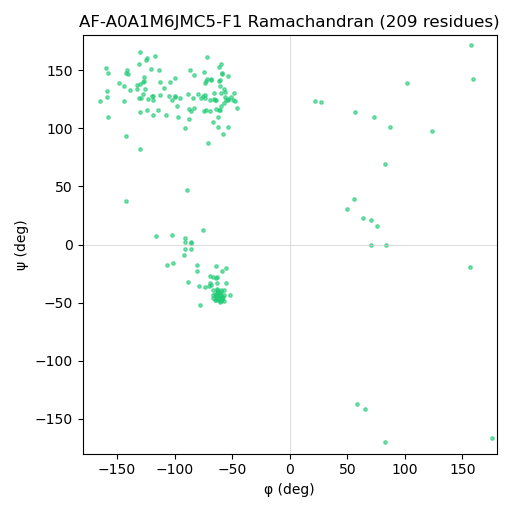 1
ATOM 799 C CA . ASP A 1 111 ? 18.372 -5.623 -2.800 1.00 93.94 111 ASP A CA 1
ATOM 800 C C . ASP A 1 111 ? 19.256 -5.854 -4.039 1.00 93.94 111 ASP A C 1
ATOM 802 O O . ASP A 1 111 ? 18.740 -6.227 -5.093 1.00 93.94 111 ASP A O 1
ATOM 806 N N . ASP A 1 112 ? 20.574 -5.666 -3.925 1.00 86.12 112 ASP A N 1
ATOM 807 C CA . ASP A 1 112 ? 21.523 -5.886 -5.031 1.00 86.12 112 ASP A CA 1
ATOM 808 C C . ASP A 1 112 ? 22.015 -7.347 -5.084 1.00 86.12 112 ASP A C 1
ATOM 810 O O . ASP A 1 112 ? 22.283 -7.903 -6.159 1.00 86.12 112 ASP A O 1
ATOM 814 N N . GLU A 1 113 ? 22.134 -8.004 -3.928 1.00 85.81 113 GLU A N 1
ATOM 815 C CA . GLU A 1 113 ? 22.770 -9.318 -3.816 1.00 85.81 113 GLU A CA 1
ATOM 816 C C . GLU A 1 113 ? 21.840 -10.440 -4.289 1.00 85.81 113 GLU A C 1
ATOM 818 O O . GLU A 1 113 ? 22.200 -11.226 -5.168 1.00 85.81 113 GLU A O 1
ATOM 823 N N . ALA A 1 114 ? 20.620 -10.474 -3.759 1.00 87.25 114 ALA A N 1
ATOM 824 C CA . ALA A 1 114 ? 19.613 -11.507 -3.969 1.00 87.25 114 ALA A CA 1
ATOM 825 C C . ALA A 1 114 ? 18.510 -11.104 -4.964 1.00 87.25 114 ALA A C 1
ATOM 827 O O . ALA A 1 114 ? 17.532 -11.841 -5.119 1.00 87.25 114 ALA A O 1
ATOM 828 N N . ALA A 1 115 ? 18.645 -9.961 -5.652 1.00 89.25 115 ALA A N 1
ATOM 829 C CA . ALA A 1 115 ? 17.684 -9.525 -6.665 1.00 89.25 115 ALA A CA 1
ATOM 830 C C . ALA A 1 115 ? 17.448 -10.616 -7.719 1.00 89.25 115 ALA A C 1
ATOM 832 O O . ALA A 1 115 ? 18.388 -11.064 -8.380 1.00 89.25 115 ALA A O 1
ATOM 833 N N . THR A 1 116 ? 16.184 -10.994 -7.911 1.00 92.81 116 THR A N 1
ATOM 834 C CA . THR A 1 116 ? 15.739 -11.943 -8.946 1.00 92.81 116 THR A CA 1
ATOM 835 C C . THR A 1 116 ? 15.605 -11.290 -10.322 1.00 92.81 116 THR A C 1
ATOM 837 O O . THR A 1 116 ? 15.596 -11.970 -11.344 1.00 92.81 116 THR A O 1
ATOM 840 N N . GLY A 1 117 ? 15.536 -9.962 -10.361 1.00 93.81 117 GLY A N 1
ATOM 841 C CA . GLY A 1 117 ? 15.417 -9.170 -11.572 1.00 93.81 117 GLY A CA 1
ATOM 842 C C . GLY A 1 117 ? 15.248 -7.694 -11.247 1.00 93.81 117 GLY A C 1
ATOM 843 O O . GLY A 1 117 ? 15.482 -7.253 -10.122 1.00 93.81 117 GLY A O 1
ATOM 844 N N . ARG A 1 118 ? 14.858 -6.921 -12.255 1.00 94.25 118 ARG A N 1
ATOM 845 C CA . ARG A 1 118 ? 14.699 -5.474 -12.187 1.00 94.25 118 ARG A CA 1
ATOM 846 C C . ARG A 1 118 ? 13.288 -5.087 -12.599 1.00 94.25 118 ARG A C 1
ATOM 848 O O . ARG A 1 118 ? 12.915 -5.220 -13.764 1.00 94.25 118 ARG A O 1
ATOM 855 N N . LEU A 1 119 ? 12.548 -4.526 -11.650 1.00 95.81 119 LEU A N 1
ATOM 856 C CA . LEU A 1 119 ? 11.282 -3.850 -11.904 1.00 95.81 119 LEU A CA 1
ATOM 857 C C . LEU A 1 119 ? 11.559 -2.405 -12.327 1.00 95.81 119 LEU A C 1
ATOM 859 O O . LEU A 1 119 ? 12.236 -1.663 -11.619 1.00 95.81 119 LEU A O 1
ATOM 863 N N . THR A 1 120 ? 11.026 -1.996 -13.472 1.00 96.06 120 THR A N 1
ATOM 864 C CA . THR A 1 120 ? 11.005 -0.596 -13.905 1.00 96.06 120 THR A CA 1
ATOM 865 C C . THR A 1 120 ? 9.577 -0.083 -13.839 1.00 96.06 120 THR A C 1
ATOM 867 O O . THR A 1 120 ? 8.643 -0.758 -14.268 1.00 96.06 120 THR A O 1
ATOM 870 N N . CYS A 1 121 ? 9.414 1.111 -13.279 1.00 94.62 121 CYS A N 1
ATOM 871 C CA . CYS A 1 121 ? 8.131 1.770 -13.106 1.00 94.62 121 CYS A CA 1
ATOM 872 C C . CYS A 1 121 ? 8.250 3.209 -13.614 1.00 94.62 121 CYS A C 1
ATOM 874 O O . CYS A 1 121 ? 9.153 3.933 -13.191 1.00 94.62 121 CYS A O 1
ATOM 876 N N . THR A 1 122 ? 7.369 3.631 -14.520 1.00 95.19 122 THR A N 1
ATOM 877 C CA . THR A 1 122 ? 7.336 5.012 -15.023 1.00 95.19 122 THR A CA 1
ATOM 878 C C . THR A 1 122 ? 5.947 5.610 -14.860 1.00 95.19 122 THR A C 1
ATOM 880 O O . THR A 1 122 ? 4.934 4.946 -15.070 1.00 95.19 122 THR A O 1
ATOM 883 N N . ARG A 1 123 ? 5.896 6.890 -14.483 1.00 94.31 123 ARG A N 1
ATOM 884 C CA . ARG A 1 123 ? 4.660 7.662 -14.334 1.00 94.31 123 ARG A CA 1
ATOM 885 C C . ARG A 1 123 ? 4.623 8.752 -15.397 1.00 94.31 123 ARG A C 1
ATOM 887 O O . ARG A 1 123 ? 5.564 9.532 -15.510 1.00 94.31 123 ARG A O 1
ATOM 894 N N . SER A 1 124 ? 3.524 8.824 -16.135 1.00 94.31 124 SER A N 1
ATOM 895 C CA . SER A 1 124 ? 3.282 9.809 -17.197 1.00 94.31 124 SER A CA 1
ATOM 896 C C . SER A 1 124 ? 1.909 10.459 -17.026 1.00 94.31 124 SER A C 1
ATOM 898 O O . SER A 1 124 ? 1.021 9.881 -16.395 1.00 94.31 124 SER A O 1
ATOM 900 N N . ALA A 1 125 ? 1.722 11.668 -17.555 1.00 91.12 125 ALA A N 1
ATOM 901 C CA . ALA A 1 125 ? 0.403 12.293 -17.592 1.00 91.12 125 ALA A CA 1
ATOM 902 C C . ALA A 1 125 ? -0.471 11.615 -18.661 1.00 91.12 125 ALA A C 1
ATOM 904 O O . ALA A 1 125 ? -0.008 11.337 -19.768 1.00 91.12 125 ALA A O 1
ATOM 905 N N . ALA A 1 126 ? -1.750 11.379 -18.360 1.00 75.75 126 ALA A N 1
ATOM 906 C CA . ALA A 1 126 ? -2.703 10.841 -19.326 1.00 75.75 126 ALA A CA 1
ATOM 907 C C . ALA A 1 126 ? -3.030 11.918 -20.377 1.00 75.75 126 ALA A C 1
ATOM 909 O O . ALA A 1 126 ? -3.954 12.712 -20.216 1.00 75.75 126 ALA A O 1
ATOM 910 N N . GLY A 1 127 ? -2.223 11.979 -21.437 1.00 64.88 127 GLY A N 1
ATOM 911 C CA . GLY A 1 127 ? -2.328 12.986 -22.498 1.00 64.88 127 GLY A CA 1
ATOM 912 C C . GLY A 1 127 ? -1.029 13.218 -23.270 1.00 64.88 127 GLY A C 1
ATOM 913 O O . GLY A 1 127 ? -1.078 13.698 -24.401 1.00 64.88 127 GLY A O 1
ATOM 914 N N . GLU A 1 128 ? 0.119 12.828 -22.715 1.00 50.12 128 GLU A N 1
ATOM 915 C CA . GLU A 1 128 ? 1.384 12.812 -23.450 1.00 50.12 128 GLU A CA 1
ATOM 916 C C . GLU A 1 128 ? 1.522 11.471 -24.173 1.00 50.12 128 GLU A C 1
ATOM 918 O O . GLU A 1 128 ? 1.714 10.421 -23.563 1.00 50.12 128 GLU A O 1
ATOM 923 N N . ALA A 1 129 ? 1.378 11.490 -25.498 1.00 41.72 129 ALA A N 1
ATOM 924 C CA . ALA A 1 129 ? 1.739 10.351 -26.326 1.00 41.72 129 ALA A CA 1
ATOM 925 C C . ALA A 1 129 ? 3.219 10.017 -26.083 1.00 41.72 129 ALA A C 1
ATOM 927 O O . ALA A 1 129 ? 4.088 10.863 -26.289 1.00 41.72 129 ALA A O 1
ATOM 928 N N . GLN A 1 130 ? 3.491 8.789 -25.642 1.00 43.59 130 GLN A N 1
ATOM 929 C CA . GLN A 1 130 ? 4.832 8.248 -25.446 1.00 43.59 130 GLN A CA 1
ATOM 930 C C . GLN A 1 130 ? 5.653 8.410 -26.740 1.00 43.59 130 GLN A C 1
ATOM 932 O O . GLN A 1 130 ? 5.504 7.631 -27.681 1.00 43.59 130 GLN A O 1
ATOM 937 N N . ALA A 1 131 ? 6.536 9.408 -26.804 1.00 37.09 131 ALA A N 1
ATOM 938 C CA . ALA A 1 131 ? 7.638 9.382 -27.753 1.00 37.09 131 ALA A CA 1
ATOM 939 C C . ALA A 1 131 ? 8.633 8.335 -27.237 1.00 37.09 131 ALA A C 1
ATOM 941 O O . ALA A 1 131 ? 9.169 8.463 -26.135 1.00 37.09 131 ALA A O 1
ATOM 942 N N . ALA A 1 132 ? 8.824 7.260 -28.001 1.00 35.53 132 ALA A N 1
ATOM 943 C CA . ALA A 1 132 ? 9.893 6.302 -27.746 1.00 35.53 132 ALA A CA 1
ATOM 944 C C . ALA A 1 132 ? 11.245 7.045 -27.672 1.00 35.53 132 ALA A C 1
ATOM 946 O O . ALA A 1 132 ? 11.428 8.025 -28.404 1.00 35.53 132 ALA A O 1
ATOM 947 N N . PRO A 1 133 ? 12.192 6.618 -26.816 1.00 37.81 133 PRO A N 1
ATOM 948 C CA . PRO A 1 133 ? 13.511 7.237 -26.790 1.00 37.81 133 PRO A CA 1
ATOM 949 C C . PRO A 1 133 ? 14.176 7.062 -28.168 1.00 37.81 133 PRO A C 1
ATOM 951 O O . PRO A 1 133 ? 13.999 6.010 -28.793 1.00 37.81 133 PRO A O 1
ATOM 954 N N . PRO A 1 134 ? 14.910 8.067 -28.681 1.00 34.88 134 PRO A N 1
ATOM 955 C CA . PRO A 1 134 ? 15.611 7.923 -29.945 1.00 34.88 134 PRO A CA 1
ATOM 956 C C . PRO A 1 134 ? 16.675 6.834 -29.792 1.00 34.88 134 PRO A C 1
ATOM 958 O O . PRO A 1 134 ? 17.517 6.896 -28.899 1.00 34.88 134 PRO A O 1
ATOM 961 N N . ILE A 1 135 ? 16.618 5.827 -30.664 1.00 39.16 135 ILE A N 1
ATOM 962 C CA . ILE A 1 135 ? 17.722 4.888 -30.858 1.00 39.16 135 ILE A CA 1
ATOM 963 C C . ILE A 1 135 ? 18.908 5.728 -31.342 1.00 39.16 135 ILE A C 1
ATOM 965 O O . ILE A 1 135 ? 18.823 6.358 -32.398 1.00 39.16 135 ILE A O 1
ATOM 969 N N . GLU A 1 136 ? 19.977 5.780 -30.548 1.00 37.00 136 GLU A N 1
ATOM 970 C CA . GLU A 1 136 ? 21.235 6.417 -30.930 1.00 37.00 136 GLU A CA 1
ATOM 971 C C . GLU A 1 136 ? 21.712 5.840 -32.268 1.00 37.00 136 GLU A C 1
ATOM 973 O O . GLU A 1 136 ? 21.816 4.623 -32.451 1.00 37.00 136 GLU A O 1
ATOM 978 N N . ALA A 1 137 ? 21.946 6.731 -33.232 1.00 32.38 137 ALA A N 1
ATOM 979 C CA . ALA A 1 137 ? 22.448 6.376 -34.544 1.00 32.38 137 ALA A CA 1
ATOM 980 C C . ALA A 1 137 ? 23.852 5.775 -34.405 1.00 32.38 137 ALA A C 1
ATOM 982 O O . ALA A 1 137 ? 24.791 6.446 -33.981 1.00 32.38 137 ALA A O 1
ATOM 983 N N . ILE A 1 138 ? 23.987 4.508 -34.791 1.00 33.94 138 ILE A N 1
ATOM 984 C CA . ILE A 1 138 ? 25.280 3.882 -35.049 1.00 33.94 138 ILE A CA 1
ATOM 985 C C . ILE A 1 138 ? 25.866 4.577 -36.284 1.00 33.94 138 ILE A C 1
ATOM 987 O O . ILE A 1 138 ? 25.416 4.348 -37.408 1.00 33.94 138 ILE A O 1
ATOM 991 N N . GLU A 1 139 ? 26.856 5.442 -36.076 1.00 36.72 139 GLU A N 1
ATOM 992 C CA . GLU A 1 139 ? 27.750 5.890 -37.140 1.00 36.72 139 GLU A CA 1
ATOM 993 C C . GLU A 1 139 ? 28.642 4.717 -37.566 1.00 36.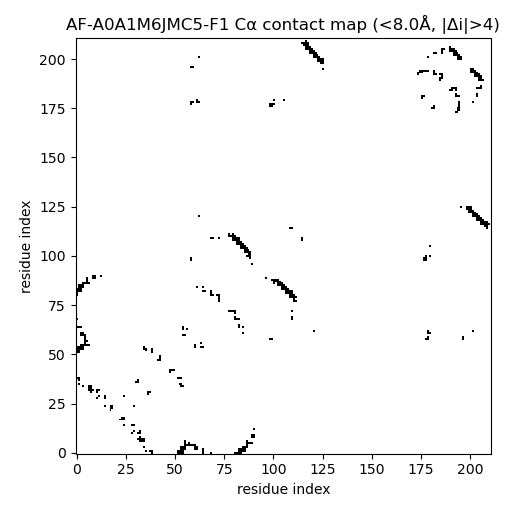72 139 GLU A C 1
ATOM 995 O O . GLU A 1 139 ? 29.464 4.222 -36.795 1.00 36.72 139 GLU A O 1
ATOM 1000 N N . ALA A 1 140 ? 28.472 4.274 -38.813 1.00 31.70 140 ALA A N 1
ATOM 1001 C CA . ALA A 1 140 ? 29.433 3.436 -39.515 1.00 31.70 140 ALA A CA 1
ATOM 1002 C C . ALA A 1 140 ? 29.510 3.838 -41.004 1.00 31.70 140 ALA A C 1
ATOM 1004 O O . ALA A 1 140 ? 28.721 3.398 -41.832 1.00 31.70 140 ALA A O 1
ATOM 1005 N N . ASN A 1 141 ? 30.468 4.723 -41.278 1.00 30.30 141 ASN A N 1
ATOM 1006 C CA . ASN A 1 141 ? 31.520 4.656 -42.302 1.00 30.30 141 ASN A CA 1
ATOM 1007 C C . ASN A 1 141 ? 31.148 4.479 -43.797 1.00 30.30 141 ASN A C 1
ATOM 1009 O O . ASN A 1 141 ? 30.721 3.420 -44.240 1.00 30.30 141 ASN A O 1
ATOM 1013 N N . GLU A 1 142 ? 31.457 5.545 -44.550 1.00 32.78 142 GLU A N 1
ATOM 1014 C CA . GLU A 1 142 ? 31.985 5.657 -45.927 1.00 32.78 142 GLU A CA 1
ATOM 1015 C C . GLU A 1 142 ? 31.811 4.505 -46.942 1.00 32.78 142 GLU A C 1
ATOM 1017 O O . GLU A 1 142 ? 32.379 3.429 -46.789 1.00 32.78 142 GLU A O 1
ATOM 1022 N N . ALA A 1 143 ? 31.200 4.823 -48.096 1.00 28.38 143 ALA A N 1
ATOM 1023 C CA . ALA A 1 143 ? 31.863 4.934 -49.413 1.00 28.38 143 ALA A CA 1
ATOM 1024 C C . ALA A 1 143 ? 30.850 4.796 -50.572 1.00 28.38 143 ALA A C 1
ATOM 1026 O O . ALA A 1 143 ? 29.979 3.933 -50.538 1.00 28.38 143 ALA A O 1
ATOM 1027 N N . GLY A 1 144 ? 31.037 5.574 -51.647 1.00 26.20 144 GLY A N 1
ATOM 1028 C CA . GLY A 1 144 ? 30.655 5.123 -52.994 1.00 26.20 144 GLY A CA 1
ATOM 1029 C C . GLY A 1 144 ? 29.687 6.000 -53.793 1.00 26.20 144 GLY A C 1
ATOM 1030 O O . GLY A 1 144 ? 28.478 5.850 -53.703 1.00 26.20 144 GLY A O 1
ATOM 1031 N N . GLU A 1 145 ? 30.280 6.814 -54.669 1.00 31.27 145 GLU A N 1
ATOM 1032 C CA . GLU A 1 145 ? 29.834 7.086 -56.047 1.00 31.27 145 GLU A CA 1
ATOM 1033 C C . GLU A 1 145 ? 28.587 7.958 -56.302 1.00 31.27 145 GLU A C 1
ATOM 1035 O O . GLU A 1 145 ? 27.427 7.583 -56.151 1.00 31.27 145 GLU A O 1
ATOM 1040 N N . THR A 1 146 ? 28.870 9.156 -56.825 1.00 27.91 146 THR A N 1
ATOM 1041 C CA . THR A 1 146 ? 27.909 10.027 -57.500 1.00 27.91 146 THR A CA 1
ATOM 1042 C C . THR A 1 146 ? 27.808 9.644 -58.974 1.00 27.91 146 THR A C 1
ATOM 1044 O O . THR A 1 146 ? 28.746 9.855 -59.744 1.00 27.91 146 THR A O 1
ATOM 1047 N N . ASN A 1 147 ? 26.636 9.165 -59.401 1.00 33.59 147 ASN A N 1
ATOM 1048 C CA . ASN A 1 147 ? 26.359 8.904 -60.813 1.00 33.59 147 ASN A CA 1
ATOM 1049 C C . ASN A 1 147 ? 25.188 9.777 -61.279 1.00 33.59 147 ASN A C 1
ATOM 1051 O O . ASN A 1 147 ? 24.103 9.789 -60.702 1.00 33.59 147 ASN A O 1
ATOM 1055 N N . LYS A 1 148 ? 25.466 10.540 -62.336 1.00 32.09 148 LYS A N 1
ATOM 1056 C CA . LYS A 1 148 ? 24.610 11.514 -63.018 1.00 32.09 148 LYS A CA 1
ATOM 1057 C C . LYS A 1 148 ? 23.304 10.934 -63.584 1.00 32.09 148 LYS A C 1
ATOM 1059 O O . LYS A 1 148 ? 23.278 9.840 -64.127 1.00 32.09 148 LYS A O 1
ATOM 1064 N N . ALA A 1 149 ? 22.289 11.799 -63.554 1.00 29.91 149 ALA A N 1
ATOM 1065 C CA . ALA A 1 149 ? 21.299 12.117 -64.590 1.00 29.91 149 ALA A CA 1
ATOM 1066 C C . ALA A 1 149 ? 20.917 11.064 -65.658 1.00 29.91 149 ALA A C 1
ATOM 1068 O O . ALA A 1 149 ? 21.699 10.747 -66.546 1.00 29.91 149 ALA A O 1
ATOM 1069 N N . GLY A 1 150 ? 19.609 10.776 -65.700 1.00 27.62 150 GLY A N 1
ATOM 1070 C CA . GLY A 1 150 ? 18.790 10.953 -66.906 1.00 27.62 150 GLY A CA 1
ATOM 1071 C C . GLY A 1 150 ? 18.733 9.805 -67.914 1.00 27.62 150 GLY A C 1
ATOM 1072 O O . GLY A 1 150 ? 19.564 9.733 -68.807 1.00 27.62 150 GLY A O 1
ATOM 1073 N N . ALA A 1 151 ? 17.644 9.033 -67.886 1.00 30.28 151 ALA A N 1
ATOM 1074 C CA . ALA A 1 151 ? 16.950 8.587 -69.096 1.00 30.28 151 ALA A CA 1
ATOM 1075 C C . ALA A 1 151 ? 15.558 8.047 -68.742 1.00 30.28 151 ALA A C 1
ATOM 1077 O O . ALA A 1 151 ? 15.401 7.129 -67.944 1.00 30.28 151 ALA A O 1
ATOM 1078 N N . THR A 1 152 ? 14.544 8.633 -69.368 1.00 31.31 152 THR A N 1
ATOM 1079 C CA . THR A 1 152 ? 13.176 8.125 -69.456 1.00 31.31 152 THR A CA 1
ATOM 1080 C C . THR A 1 152 ? 13.096 6.928 -70.398 1.00 31.31 152 THR A C 1
ATOM 1082 O O . THR A 1 152 ? 13.616 6.995 -71.511 1.00 31.31 152 THR A O 1
ATOM 1085 N N . ASN A 1 153 ? 12.302 5.921 -70.048 1.00 34.00 153 ASN A N 1
ATOM 1086 C CA . ASN A 1 153 ? 11.667 5.034 -71.016 1.00 34.00 153 ASN A CA 1
ATOM 1087 C C . ASN A 1 153 ? 10.259 4.633 -70.544 1.00 34.00 153 ASN A C 1
ATOM 1089 O O . ASN A 1 153 ? 10.042 4.111 -69.456 1.00 34.00 153 ASN A O 1
ATOM 1093 N N . LYS A 1 154 ? 9.279 4.927 -71.405 1.00 32.41 154 LYS A N 1
ATOM 1094 C CA . LYS A 1 154 ? 7.918 4.390 -71.361 1.00 32.41 154 LYS A CA 1
ATOM 1095 C C . LYS A 1 154 ? 7.948 2.945 -71.861 1.00 32.41 154 LYS A C 1
ATOM 1097 O O . LYS A 1 154 ? 8.361 2.729 -72.996 1.00 32.41 154 LYS A O 1
ATOM 1102 N N . ALA A 1 155 ? 7.399 2.009 -71.095 1.00 31.23 155 ALA A N 1
ATOM 1103 C CA . ALA A 1 155 ? 6.724 0.822 -71.621 1.00 31.23 155 ALA A CA 1
ATOM 1104 C C . ALA A 1 155 ? 5.792 0.267 -70.537 1.00 31.23 155 ALA A C 1
ATOM 1106 O O . ALA A 1 155 ? 6.195 0.102 -69.390 1.00 31.23 155 ALA A O 1
ATOM 1107 N N . GLY A 1 156 ? 4.522 0.079 -70.892 1.00 29.27 156 GLY A N 1
ATOM 1108 C CA . GLY A 1 156 ? 3.467 -0.301 -69.966 1.00 29.27 156 GLY A CA 1
ATOM 1109 C C . GLY A 1 156 ? 3.524 -1.760 -69.521 1.00 29.27 156 GLY A C 1
ATOM 1110 O O . GLY A 1 156 ? 3.868 -2.645 -70.296 1.00 29.27 156 GLY A O 1
ATOM 1111 N N . ALA A 1 157 ? 3.084 -1.980 -68.287 1.00 29.98 157 ALA A N 1
ATOM 1112 C CA . ALA A 1 157 ? 2.382 -3.177 -67.847 1.00 29.98 157 ALA A CA 1
ATOM 1113 C C . ALA A 1 157 ? 1.591 -2.800 -66.586 1.00 29.98 157 ALA A C 1
ATOM 1115 O O . ALA A 1 157 ? 2.154 -2.474 -65.544 1.00 29.98 157 ALA A O 1
ATOM 1116 N N . THR A 1 158 ? 0.269 -2.753 -66.716 1.00 29.95 158 THR A N 1
ATOM 1117 C CA . THR A 1 158 ? -0.669 -2.670 -65.597 1.00 29.95 158 THR A CA 1
ATOM 1118 C C . THR A 1 158 ? -0.741 -4.029 -64.918 1.00 29.95 158 THR A C 1
ATOM 1120 O O . THR A 1 158 ? -1.266 -4.970 -65.511 1.00 29.95 158 THR A O 1
ATOM 1123 N N . ASN A 1 159 ? -0.291 -4.107 -63.668 1.00 34.06 159 ASN A N 1
ATOM 1124 C CA . ASN A 1 159 ? -0.524 -5.266 -62.816 1.00 34.06 159 ASN A CA 1
ATOM 1125 C C . ASN A 1 159 ? -1.561 -4.860 -61.764 1.00 34.06 159 ASN A C 1
ATOM 1127 O O . ASN A 1 159 ? -1.311 -3.995 -60.925 1.00 34.06 159 ASN A O 1
ATOM 1131 N N . GLN A 1 160 ? -2.755 -5.439 -61.879 1.00 32.78 160 GLN A N 1
ATOM 1132 C CA . GLN A 1 160 ? -3.787 -5.410 -60.847 1.00 32.78 160 GLN A CA 1
ATOM 1133 C C . GLN A 1 160 ? -3.398 -6.312 -59.664 1.00 32.78 160 GLN A C 1
ATOM 1135 O O . GLN A 1 160 ? -2.612 -7.241 -59.825 1.00 32.78 160 GLN A O 1
ATOM 1140 N N . ALA A 1 161 ? -4.062 -6.052 -58.532 1.00 33.47 161 ALA A N 1
ATOM 1141 C CA . ALA A 1 161 ? -4.091 -6.813 -57.278 1.00 33.47 161 ALA A CA 1
ATOM 1142 C C . ALA A 1 161 ? -2.931 -6.557 -56.297 1.00 33.47 161 ALA A C 1
ATOM 1144 O O . ALA A 1 161 ? -2.113 -7.424 -56.015 1.00 33.47 161 ALA A O 1
ATOM 1145 N N . GLY A 1 162 ? -2.920 -5.354 -55.713 1.00 27.34 162 GLY A N 1
ATOM 1146 C CA . GLY A 1 162 ? -2.364 -5.145 -54.378 1.00 27.34 162 GLY A CA 1
ATOM 1147 C C . GLY A 1 162 ? -3.483 -5.325 -53.359 1.00 27.34 162 GLY A C 1
ATOM 1148 O O . GLY A 1 162 ? -4.324 -4.438 -53.206 1.00 27.34 162 GLY A O 1
ATOM 1149 N N . GLU A 1 163 ? -3.529 -6.493 -52.726 1.00 31.94 163 GLU A N 1
ATOM 1150 C CA . GLU A 1 163 ? -4.370 -6.765 -51.565 1.00 31.94 163 GLU A CA 1
ATOM 1151 C C . GLU A 1 163 ? -4.139 -5.668 -50.522 1.00 31.94 163 GLU A C 1
ATOM 1153 O O . GLU A 1 163 ? -3.005 -5.341 -50.163 1.00 31.94 163 GLU A O 1
ATOM 1158 N N . THR A 1 164 ? -5.221 -5.044 -50.065 1.00 29.53 164 THR A N 1
ATOM 1159 C CA . THR A 1 164 ? -5.151 -4.113 -48.948 1.00 29.53 164 THR A CA 1
ATOM 1160 C C . THR A 1 164 ? -4.678 -4.903 -47.737 1.00 29.53 164 THR A C 1
ATOM 1162 O O . THR A 1 164 ? -5.406 -5.745 -47.214 1.00 29.53 164 THR A O 1
ATOM 1165 N N . ASN A 1 165 ? -3.445 -4.642 -47.293 1.00 34.81 165 ASN A N 1
ATOM 1166 C CA . ASN A 1 165 ? -2.968 -5.080 -45.989 1.00 34.81 165 ASN A CA 1
ATOM 1167 C C . ASN A 1 165 ? -3.923 -4.489 -44.949 1.00 34.81 165 ASN A C 1
ATOM 1169 O O . ASN A 1 165 ? -3.826 -3.325 -44.557 1.00 34.81 165 ASN A O 1
ATOM 1173 N N . LYS A 1 166 ? -4.914 -5.293 -44.564 1.00 35.59 166 LYS A N 1
ATOM 1174 C CA . LYS A 1 166 ? -5.810 -5.033 -43.453 1.00 35.59 166 LYS A CA 1
ATOM 1175 C C . LYS A 1 166 ? -4.894 -5.008 -42.240 1.00 35.59 166 LYS A C 1
ATOM 1177 O O . LYS A 1 166 ? -4.422 -6.060 -41.821 1.00 35.59 166 LYS A O 1
ATOM 1182 N N . ALA A 1 167 ? -4.556 -3.805 -41.777 1.00 37.28 167 ALA A N 1
ATOM 1183 C CA . ALA A 1 167 ? -3.734 -3.609 -40.597 1.00 37.28 167 ALA A CA 1
ATOM 1184 C C . ALA A 1 167 ? -4.261 -4.538 -39.502 1.00 37.28 167 ALA A C 1
ATOM 1186 O O . ALA A 1 167 ? -5.435 -4.454 -39.123 1.00 37.28 167 ALA A O 1
ATOM 1187 N N . SER A 1 168 ? -3.416 -5.477 -39.077 1.00 31.48 168 SER A N 1
ATOM 1188 C CA . SER A 1 168 ? -3.691 -6.329 -37.931 1.00 31.48 168 SER A CA 1
ATOM 1189 C C . SER A 1 168 ? -4.139 -5.422 -36.785 1.00 31.48 168 SER A C 1
ATOM 1191 O O . SER A 1 168 ? -3.484 -4.402 -36.553 1.00 31.48 168 SER A O 1
ATOM 1193 N N . PRO A 1 169 ? -5.258 -5.715 -36.104 1.00 35.31 169 PRO A N 1
ATOM 1194 C CA . PRO A 1 169 ? -5.710 -4.870 -35.015 1.00 35.31 169 PRO A CA 1
ATOM 1195 C C . PRO A 1 169 ? -4.605 -4.845 -33.963 1.00 35.31 169 PRO A C 1
ATOM 1197 O O . PRO A 1 169 ? -4.221 -5.893 -33.442 1.00 35.31 169 PRO A O 1
ATOM 1200 N N . THR A 1 170 ? -4.070 -3.655 -33.686 1.00 39.19 170 THR A N 1
ATOM 1201 C CA . THR A 1 170 ? -3.175 -3.423 -32.553 1.00 39.19 170 THR A CA 1
ATOM 1202 C C . THR A 1 170 ? -3.828 -4.057 -31.325 1.00 39.19 170 THR A C 1
ATOM 1204 O O . THR A 1 170 ? -4.998 -3.743 -31.064 1.00 39.19 170 THR A O 1
ATOM 1207 N N . PRO A 1 171 ? -3.159 -4.981 -30.609 1.00 43.56 171 PRO A N 1
ATOM 1208 C CA . PRO A 1 171 ? -3.760 -5.623 -29.453 1.00 43.56 171 PRO A CA 1
ATOM 1209 C C . PRO A 1 171 ? -4.213 -4.531 -28.487 1.00 43.56 171 PRO A C 1
ATOM 1211 O O . PRO A 1 171 ? -3.454 -3.627 -28.135 1.00 43.56 171 PRO A O 1
ATOM 1214 N N . ARG A 1 172 ? -5.501 -4.561 -28.139 1.00 50.31 172 ARG A N 1
ATOM 1215 C CA . ARG A 1 172 ? -6.093 -3.613 -27.200 1.00 50.31 172 ARG A CA 1
ATOM 1216 C C . ARG A 1 172 ? -5.350 -3.789 -25.880 1.00 50.31 172 ARG A C 1
ATOM 1218 O O . ARG A 1 172 ? -5.426 -4.872 -25.312 1.00 50.31 172 ARG A O 1
ATOM 1225 N N . ALA A 1 173 ? -4.628 -2.756 -25.440 1.00 63.22 173 ALA A N 1
ATOM 1226 C CA . ALA A 1 173 ? -3.902 -2.781 -24.175 1.00 63.22 173 ALA A CA 1
ATOM 1227 C C . ALA A 1 173 ? -4.837 -3.275 -23.062 1.00 63.22 173 ALA A C 1
ATOM 1229 O O . ALA A 1 173 ? -5.945 -2.746 -22.900 1.00 63.22 173 ALA A O 1
ATOM 1230 N N . GLU A 1 174 ? -4.417 -4.332 -22.371 1.00 79.25 174 GLU A N 1
ATOM 1231 C CA . GLU A 1 174 ? -5.167 -4.904 -21.262 1.00 79.25 174 GLU A CA 1
ATOM 1232 C C . GLU A 1 174 ? -5.346 -3.830 -20.186 1.00 79.25 174 GLU A C 1
ATOM 1234 O O . GLU A 1 174 ? -4.410 -3.105 -19.848 1.00 79.25 174 GLU A O 1
ATOM 1239 N N . ARG A 1 175 ? -6.585 -3.660 -19.715 1.00 87.56 175 ARG A N 1
ATOM 1240 C CA . ARG A 1 175 ? -6.917 -2.670 -18.691 1.00 87.56 175 ARG A CA 1
ATOM 1241 C C . ARG A 1 175 ? -7.078 -3.380 -17.362 1.00 87.56 175 ARG A C 1
ATOM 1243 O O . ARG A 1 175 ? -7.921 -4.264 -17.240 1.00 87.56 175 ARG A O 1
ATOM 1250 N N . PHE A 1 176 ? -6.322 -2.929 -16.375 1.00 93.31 176 PHE A N 1
ATOM 1251 C CA . PHE A 1 176 ? -6.398 -3.407 -15.002 1.00 93.31 176 PHE A CA 1
ATOM 1252 C C . PHE A 1 176 ? -7.220 -2.430 -14.165 1.00 93.31 176 PHE A C 1
ATOM 1254 O O . PHE A 1 176 ? -7.127 -1.221 -14.379 1.00 93.31 176 PHE A O 1
ATOM 1261 N N . ALA A 1 177 ? -8.015 -2.939 -13.220 1.00 92.44 177 ALA A N 1
ATOM 1262 C CA . ALA A 1 177 ? -8.795 -2.077 -12.334 1.00 92.44 177 ALA A CA 1
ATOM 1263 C C . ALA A 1 177 ? -7.889 -1.402 -11.296 1.00 92.44 177 ALA A C 1
ATOM 1265 O O . ALA A 1 177 ? -8.064 -0.230 -10.991 1.00 92.44 177 ALA A O 1
ATOM 1266 N N . THR A 1 178 ? -6.868 -2.104 -10.795 1.00 94.31 178 THR A N 1
ATOM 1267 C CA . THR A 1 178 ? -5.965 -1.580 -9.758 1.00 94.31 178 THR A CA 1
ATOM 1268 C C . THR A 1 178 ? -4.498 -1.629 -10.180 1.00 94.31 178 THR A C 1
ATOM 1270 O O . THR A 1 178 ? -4.101 -2.436 -11.025 1.00 94.31 178 THR A O 1
ATOM 1273 N N . GLN A 1 179 ? -3.658 -0.808 -9.535 1.00 94.62 179 GLN A N 1
ATOM 1274 C CA . GLN A 1 179 ? -2.204 -0.885 -9.720 1.00 94.62 179 GLN A CA 1
ATOM 1275 C C . GLN A 1 179 ? -1.638 -2.253 -9.328 1.00 94.62 179 GLN A C 1
ATOM 1277 O O . GLN A 1 179 ? -0.755 -2.770 -10.005 1.00 94.62 179 GLN A O 1
ATOM 1282 N N . SER A 1 180 ? -2.148 -2.850 -8.247 1.00 95.06 180 SER A N 1
ATOM 1283 C CA . SER A 1 180 ? -1.695 -4.162 -7.779 1.00 95.06 180 SER A CA 1
ATOM 1284 C C . SER A 1 180 ? -1.961 -5.260 -8.806 1.00 95.06 180 SER A C 1
ATOM 1286 O O . SER A 1 180 ? -1.082 -6.079 -9.041 1.00 95.06 180 SER A O 1
ATOM 1288 N N . GLN A 1 181 ? -3.118 -5.244 -9.474 1.00 95.19 181 GLN A N 1
ATOM 1289 C CA . GLN A 1 181 ? -3.428 -6.194 -10.546 1.00 95.19 181 GLN A CA 1
ATOM 1290 C C . GLN A 1 181 ? -2.486 -6.036 -11.742 1.00 95.19 181 GLN A C 1
ATOM 1292 O O . GLN A 1 181 ? -1.966 -7.030 -12.242 1.00 95.19 181 GLN A O 1
ATOM 1297 N N . ALA A 1 182 ? -2.237 -4.798 -12.177 1.00 95.69 182 ALA A N 1
ATOM 1298 C CA . ALA A 1 182 ? -1.323 -4.535 -13.284 1.00 95.69 182 ALA A CA 1
ATOM 1299 C C . ALA A 1 182 ? 0.115 -4.967 -12.963 1.00 95.69 182 ALA A C 1
ATOM 1301 O O . ALA A 1 182 ? 0.772 -5.586 -13.803 1.00 95.69 182 ALA A O 1
ATOM 1302 N N . LEU A 1 183 ? 0.599 -4.672 -11.751 1.00 96.12 183 LEU A N 1
ATOM 1303 C CA . LEU A 1 183 ? 1.933 -5.073 -11.312 1.00 96.12 183 LEU A CA 1
ATOM 1304 C C . LEU A 1 183 ? 2.058 -6.596 -11.207 1.00 96.12 183 LEU A C 1
ATOM 1306 O O . LEU A 1 183 ? 3.020 -7.152 -11.727 1.00 96.12 183 LEU A O 1
ATOM 1310 N N . LEU A 1 184 ? 1.100 -7.272 -10.567 1.00 95.31 184 LEU A N 1
ATOM 1311 C CA . LEU A 1 184 ? 1.122 -8.732 -10.435 1.00 95.31 184 LEU A CA 1
ATOM 1312 C C . LEU A 1 184 ? 1.122 -9.411 -11.803 1.00 95.31 184 LEU A C 1
ATOM 1314 O O . LEU A 1 184 ? 1.960 -10.271 -12.047 1.00 95.31 184 LEU A O 1
ATOM 1318 N N . HIS A 1 185 ? 0.278 -8.954 -12.730 1.00 95.94 185 HIS A N 1
ATOM 1319 C CA . HIS A 1 185 ? 0.277 -9.478 -14.093 1.00 95.94 185 HIS A CA 1
ATOM 1320 C C . HIS A 1 185 ? 1.633 -9.276 -14.793 1.00 95.94 185 HIS A C 1
ATOM 1322 O O . HIS A 1 185 ? 2.111 -10.186 -15.468 1.00 95.94 185 HIS A O 1
ATOM 1328 N N . CYS A 1 186 ? 2.281 -8.118 -14.619 1.00 96.12 186 CYS A N 1
ATOM 1329 C CA . CYS A 1 186 ? 3.626 -7.866 -15.152 1.00 96.12 186 CYS A CA 1
ATOM 1330 C C . CYS A 1 186 ? 4.664 -8.840 -14.578 1.00 96.12 186 CYS A C 1
ATOM 1332 O O . CYS A 1 186 ? 5.438 -9.423 -15.333 1.00 96.12 186 CYS A O 1
ATOM 1334 N N . LEU A 1 187 ? 4.644 -9.071 -13.264 1.00 94.62 187 LEU A N 1
ATOM 1335 C CA . LEU A 1 187 ? 5.569 -9.992 -12.596 1.00 94.62 187 LEU A CA 1
ATOM 1336 C C . LEU A 1 187 ? 5.320 -11.463 -12.971 1.00 94.62 187 LEU A C 1
ATOM 1338 O O . LEU A 1 187 ? 6.268 -12.234 -13.070 1.00 94.62 187 LEU A O 1
ATOM 1342 N N . GLU A 1 188 ? 4.065 -11.858 -13.189 1.00 94.44 188 GLU A N 1
ATOM 1343 C CA . GLU A 1 188 ? 3.692 -13.239 -13.524 1.00 94.44 188 GLU A CA 1
ATOM 1344 C C . GLU A 1 188 ? 3.952 -13.592 -14.993 1.00 94.44 188 GLU A C 1
ATOM 1346 O O . GLU A 1 188 ? 4.307 -14.728 -15.306 1.00 94.44 188 GLU A O 1
ATOM 1351 N N . THR A 1 189 ? 3.754 -12.637 -15.904 1.00 94.69 189 THR A N 1
ATOM 1352 C CA . THR A 1 189 ? 3.800 -12.888 -17.356 1.00 94.69 189 THR A CA 1
ATOM 1353 C C . THR A 1 189 ? 5.048 -12.334 -18.039 1.00 94.69 189 THR A C 1
ATOM 1355 O O . THR A 1 189 ? 5.332 -12.701 -19.179 1.00 94.69 189 THR A O 1
ATOM 1358 N N . GLY A 1 190 ? 5.766 -11.413 -17.389 1.00 92.69 190 GLY A N 1
ATOM 1359 C CA . GLY A 1 190 ? 6.832 -10.616 -17.999 1.00 92.69 190 GLY A CA 1
ATOM 1360 C C . GLY A 1 190 ? 6.333 -9.568 -19.005 1.00 92.69 190 GLY A C 1
ATOM 1361 O O . GLY A 1 190 ? 7.141 -8.837 -19.581 1.00 92.69 190 GLY A O 1
ATOM 1362 N N . ALA A 1 191 ? 5.021 -9.467 -19.247 1.00 93.94 191 ALA A N 1
ATOM 1363 C CA . ALA A 1 191 ? 4.461 -8.471 -20.149 1.00 93.94 191 ALA A CA 1
ATOM 1364 C C . ALA A 1 191 ? 4.542 -7.070 -19.530 1.00 93.94 191 ALA A C 1
ATOM 1366 O O . ALA A 1 191 ? 4.310 -6.877 -18.339 1.00 93.94 191 ALA A O 1
ATOM 1367 N N . THR A 1 192 ? 4.822 -6.061 -20.357 1.00 95.56 192 THR A N 1
ATOM 1368 C CA . THR A 1 192 ? 4.705 -4.666 -19.916 1.00 95.56 192 THR A CA 1
ATOM 1369 C C . THR A 1 192 ? 3.233 -4.325 -19.716 1.00 95.56 192 THR A C 1
ATOM 1371 O O . THR A 1 192 ? 2.435 -4.465 -20.644 1.00 95.56 192 THR A O 1
ATOM 1374 N N . THR A 1 193 ? 2.877 -3.856 -18.523 1.00 96.88 193 THR A N 1
ATOM 1375 C CA . THR A 1 193 ? 1.501 -3.488 -18.167 1.00 96.88 193 THR A CA 1
ATOM 1376 C C . THR A 1 193 ? 1.395 -2.007 -17.848 1.00 96.88 193 THR A C 1
ATOM 1378 O O . THR A 1 193 ? 2.391 -1.330 -17.585 1.00 96.88 193 THR A O 1
ATOM 1381 N N . ALA A 1 194 ? 0.168 -1.489 -17.880 1.00 95.69 194 ALA A N 1
ATOM 1382 C CA . ALA A 1 194 ? -0.116 -0.125 -17.477 1.00 95.69 194 ALA A CA 1
ATOM 1383 C C . ALA A 1 194 ? -1.447 -0.030 -16.733 1.00 95.69 194 ALA A C 1
ATOM 1385 O O . ALA A 1 194 ? -2.398 -0.752 -17.029 1.00 95.69 194 ALA A O 1
ATOM 1386 N N . TRP A 1 195 ? -1.524 0.902 -15.794 1.00 95.12 195 TRP A N 1
ATOM 1387 C CA . TRP A 1 195 ? -2.747 1.267 -15.089 1.00 95.12 195 TRP A CA 1
ATOM 1388 C C . TRP A 1 195 ? -2.926 2.769 -15.202 1.00 95.12 195 TRP A C 1
ATOM 1390 O O . TRP A 1 195 ? -1.968 3.537 -15.087 1.00 95.12 195 TRP A O 1
ATOM 1400 N N . GLN A 1 196 ? -4.168 3.178 -15.409 1.00 93.44 196 GLN A N 1
ATOM 1401 C CA . GLN A 1 196 ? -4.539 4.571 -15.544 1.00 93.44 196 GLN A CA 1
ATOM 1402 C C . GLN A 1 196 ? -5.523 4.931 -14.438 1.00 93.44 196 GLN A C 1
ATOM 1404 O O . GLN A 1 196 ? -6.558 4.288 -14.308 1.00 93.44 196 GLN A O 1
ATOM 1409 N N . GLY A 1 197 ? -5.230 6.001 -13.706 1.00 89.12 197 GLY A N 1
ATOM 1410 C CA . GLY A 1 197 ? -6.100 6.546 -12.668 1.00 89.12 197 GLY A CA 1
ATOM 1411 C C . GLY A 1 197 ? -5.736 7.997 -12.378 1.00 89.12 197 GLY A C 1
ATOM 1412 O O . GLY A 1 197 ? -4.609 8.412 -12.631 1.00 89.12 197 GLY A O 1
ATOM 1413 N N . ALA A 1 198 ? -6.704 8.801 -11.930 1.00 82.12 198 ALA A N 1
ATOM 1414 C CA . ALA A 1 198 ? -6.506 10.217 -11.582 1.00 82.12 198 ALA A CA 1
ATOM 1415 C C . ALA A 1 198 ? -5.780 11.075 -12.653 1.00 82.12 198 ALA A C 1
ATOM 1417 O O . ALA A 1 198 ? -5.079 12.032 -12.332 1.00 82.12 198 ALA A O 1
ATOM 1418 N N . GLY A 1 199 ? -5.941 10.747 -13.943 1.00 88.00 199 GLY A N 1
ATOM 1419 C CA . GLY A 1 199 ? -5.298 11.482 -15.040 1.00 88.00 199 GLY A CA 1
ATOM 1420 C C . GLY A 1 199 ? -3.805 11.185 -15.224 1.00 88.00 199 GLY A C 1
ATOM 1421 O O . GLY A 1 199 ? -3.124 11.924 -15.933 1.00 88.00 199 GLY A O 1
ATOM 1422 N N . VAL A 1 200 ? -3.292 10.106 -14.635 1.00 93.00 200 VAL A N 1
ATOM 1423 C CA . VAL A 1 200 ? -1.929 9.617 -14.863 1.00 93.00 200 VAL A CA 1
ATOM 1424 C C . VAL A 1 200 ? -1.934 8.171 -15.334 1.00 93.00 200 VAL A C 1
ATOM 1426 O O . VAL A 1 200 ? -2.911 7.445 -15.149 1.00 93.00 200 VAL A O 1
ATOM 1429 N N . ILE A 1 201 ? -0.830 7.761 -15.949 1.00 95.44 201 ILE A N 1
ATOM 1430 C CA . ILE A 1 201 ? -0.581 6.383 -16.355 1.00 95.44 201 ILE A CA 1
ATOM 1431 C C . ILE A 1 201 ? 0.719 5.924 -15.711 1.00 95.44 201 ILE A C 1
ATOM 1433 O O . ILE A 1 201 ? 1.770 6.551 -15.886 1.00 95.44 201 ILE A O 1
ATOM 1437 N N . TRP A 1 202 ? 0.625 4.817 -14.989 1.00 96.31 202 TRP A N 1
ATOM 1438 C CA . TRP A 1 202 ? 1.756 4.078 -14.455 1.00 96.31 202 TRP A CA 1
ATOM 1439 C C . TRP A 1 202 ? 2.038 2.893 -15.372 1.00 96.31 202 TRP A C 1
ATOM 1441 O O . TRP A 1 202 ? 1.116 2.140 -15.678 1.00 96.31 202 TRP A O 1
ATOM 1451 N N . HIS A 1 203 ? 3.283 2.745 -15.817 1.00 96.56 203 HIS A N 1
ATOM 1452 C CA . HIS A 1 203 ? 3.739 1.614 -16.623 1.00 96.56 203 HIS A CA 1
ATOM 1453 C C . HIS A 1 203 ? 4.724 0.772 -15.824 1.00 96.56 203 HIS A C 1
ATOM 1455 O O . HIS A 1 203 ? 5.600 1.324 -15.156 1.00 96.56 203 HIS A O 1
ATOM 1461 N N . TRP A 1 204 ? 4.623 -0.549 -15.953 1.00 96.50 204 TRP A N 1
ATOM 1462 C CA . TRP A 1 204 ? 5.513 -1.504 -15.303 1.00 96.50 204 TRP A CA 1
ATOM 1463 C C . TRP A 1 204 ? 6.132 -2.450 -16.316 1.00 96.50 204 TRP A C 1
ATOM 1465 O O . TRP A 1 204 ? 5.425 -3.035 -17.135 1.00 96.50 204 TRP A O 1
ATOM 1475 N N . SER A 1 205 ? 7.439 -2.662 -16.203 1.00 96.62 205 SER A N 1
ATOM 1476 C CA . SER A 1 205 ? 8.155 -3.712 -16.923 1.00 96.62 205 SER A CA 1
ATOM 1477 C C . SER A 1 205 ? 9.065 -4.483 -15.976 1.00 96.62 205 SER A C 1
ATOM 1479 O O . SER A 1 205 ? 9.760 -3.902 -15.139 1.00 96.62 205 SER A O 1
ATOM 1481 N N . TRP A 1 206 ? 9.065 -5.803 -16.119 1.00 96.12 206 TRP A N 1
ATOM 1482 C CA . TRP A 1 206 ? 9.955 -6.698 -15.398 1.00 96.12 206 TRP A CA 1
ATOM 1483 C C . TRP A 1 206 ? 11.067 -7.191 -16.324 1.00 96.12 206 TRP A C 1
ATOM 1485 O O . TRP A 1 206 ? 10.836 -7.484 -17.497 1.00 96.12 206 TRP A O 1
ATOM 1495 N N . HIS A 1 207 ? 12.283 -7.269 -15.792 1.00 94.44 207 HIS A N 1
ATOM 1496 C CA . HIS A 1 207 ? 13.442 -7.816 -16.484 1.00 94.44 207 HIS A CA 1
ATOM 1497 C C . HIS A 1 207 ? 14.114 -8.836 -15.573 1.00 94.44 207 HIS A C 1
ATOM 1499 O O . HIS A 1 207 ? 14.648 -8.451 -14.534 1.00 94.44 207 HIS A O 1
ATOM 1505 N N . ASP A 1 208 ? 14.115 -10.111 -15.950 1.00 91.06 208 ASP A N 1
ATOM 1506 C CA . ASP A 1 208 ? 14.817 -11.138 -15.180 1.00 91.06 208 ASP A CA 1
ATOM 1507 C C . ASP A 1 208 ? 16.312 -10.824 -15.072 1.00 91.06 208 ASP A C 1
ATOM 1509 O O . ASP A 1 208 ? 16.924 -10.245 -15.981 1.00 91.06 208 ASP A O 1
ATOM 1513 N N . ARG A 1 209 ? 16.923 -11.210 -13.950 1.00 84.38 209 ARG A N 1
ATOM 1514 C CA . ARG A 1 209 ? 18.377 -11.146 -13.815 1.00 84.38 209 ARG A CA 1
ATOM 1515 C C . ARG A 1 209 ? 18.985 -12.143 -14.799 1.00 84.38 209 ARG A C 1
ATOM 1517 O O . ARG A 1 209 ? 18.624 -13.317 -14.791 1.00 84.38 209 ARG A O 1
ATOM 1524 N N . ALA A 1 210 ? 19.889 -11.669 -15.657 1.00 71.19 210 ALA A N 1
ATOM 1525 C CA . ALA A 1 210 ? 20.642 -12.552 -16.541 1.00 71.19 210 ALA A CA 1
ATOM 1526 C C . ALA A 1 210 ? 21.367 -13.613 -15.693 1.00 71.19 210 ALA A C 1
ATOM 1528 O O . ALA A 1 210 ? 22.030 -13.257 -14.714 1.00 71.19 210 ALA A O 1
ATOM 1529 N N . ALA A 1 211 ? 21.163 -14.884 -16.048 1.00 53.66 211 ALA A N 1
ATOM 1530 C CA . ALA A 1 211 ? 21.770 -16.040 -15.391 1.00 53.66 211 ALA A CA 1
ATOM 1531 C C . ALA A 1 211 ? 23.289 -16.099 -15.597 1.00 53.66 211 ALA A C 1
ATOM 1533 O O . ALA A 1 211 ? 23.757 -15.673 -16.680 1.00 53.66 211 ALA A O 1
#

InterPro domains:
  IPR014030 Beta-ketoacyl synthase-like, N-terminal domain [PF13723] (2-138)

Mean predicted aligned error: 12.04 Å

pLDDT: mean 80.46, std 24.81, range [26.2, 98.06]

Secondary structure (DSSP, 8-state):
-EE-SSSSHHHHHHHHHHHHHTPPPPHHHHHTSSTTHHHHHHHHHHT--S---EE--GGGHHHHHHHHHHHHHHHSTT--EEEEEEE-PPPGGG---TT---SEEEEEEE-SSS--EEEEEEEEETT----PPPPPP------------------------------PPPP-PPPPSSHHHHHHHHHHH---EEEEETTEEEEEEEEEPP-